Protein AF-A0A1G3R6Y5-F1 (afdb_monomer_lite)

Secondary structure (DSSP, 8-state):
--HHHHHHHHHHHHHHHHS---HHHHHHHHHHHHHHHHHHH-HHHHHHHHHHHHHHHHHHHHHSGGG---S-EEEEETTEEEEEHHHHHHHHHHHHHHHHHHHHHHHHHHHS-HHHHHHHHHHTT--HHHHHHHHHHHHHHHHHHHHHHHHHHHHHHHHHHTTPPPP-THHHHHHHHHHHHHHHHHHHHHHHHHHHHHHHTTTT--SPPP-SS----SHHHHHHHHHHHHHHHHHHHHHHH--

Foldseek 3Di:
DALLLLVVLLVLLLVLLVDPDDLVVLVVSLVVLLVVCCVPPNPVLLVVLCVVCVVVLVCLQQVQQQVDPDADQPDDDPNGSRHHPVSNRVSSSVSSSVSSNSSSVSCSPVVADQLSNLVSVVVVPDDPVVSVVSNVVVVCVVVLVVLLVVLVVVLVVVCVVVVHDPQDDVSVVVSVVVSVVVSVVVVVVCVVVVVVVCVVVVNPDPDDDDDPDDTDDDPVVVVSNVVSVVVSVVSVVVVVVHD

Structure (mmCIF, N/CA/C/O backbone):
data_AF-A0A1G3R6Y5-F1
#
_entry.id   AF-A0A1G3R6Y5-F1
#
loop_
_atom_site.group_PDB
_atom_site.id
_atom_site.type_symbol
_atom_site.label_atom_id
_atom_site.label_alt_id
_atom_site.label_comp_id
_atom_site.label_asym_id
_atom_site.label_entity_id
_atom_site.label_seq_id
_atom_site.pdbx_PDB_ins_code
_atom_site.Cartn_x
_atom_site.Cartn_y
_atom_site.Cartn_z
_atom_site.occupancy
_atom_site.B_iso_or_equiv
_atom_site.auth_seq_id
_atom_site.auth_comp_id
_atom_site.auth_asym_id
_atom_site.auth_atom_id
_atom_site.pdbx_PDB_model_num
ATOM 1 N N . MET A 1 1 ? -6.440 17.594 -0.168 1.00 54.31 1 MET A N 1
ATOM 2 C CA . MET A 1 1 ? -5.654 17.925 1.039 1.00 54.31 1 MET A CA 1
ATOM 3 C C . MET A 1 1 ? -4.207 17.587 0.783 1.00 54.31 1 MET A C 1
ATOM 5 O O . MET A 1 1 ? -3.960 16.643 0.034 1.00 54.31 1 MET A O 1
ATOM 9 N N . ASP A 1 2 ? -3.294 18.336 1.387 1.00 63.00 2 ASP A N 1
ATOM 10 C CA . ASP A 1 2 ? -1.872 18.170 1.137 1.00 63.00 2 ASP A CA 1
ATOM 11 C C . ASP A 1 2 ? -1.354 16.836 1.707 1.00 63.00 2 ASP A C 1
ATOM 13 O O . ASP A 1 2 ? -1.604 16.525 2.876 1.00 63.00 2 ASP A O 1
ATOM 17 N N . PRO A 1 3 ? -0.619 16.039 0.909 1.00 60.56 3 PRO A N 1
ATOM 18 C CA . PRO A 1 3 ? -0.004 14.777 1.334 1.00 60.56 3 PRO A CA 1
ATOM 19 C C . PRO A 1 3 ? 0.818 14.895 2.629 1.00 60.56 3 PRO A C 1
ATOM 21 O O . PRO A 1 3 ? 0.842 13.973 3.439 1.00 60.56 3 PRO A O 1
ATOM 24 N N . ARG A 1 4 ? 1.432 16.064 2.861 1.00 64.50 4 ARG A N 1
ATOM 25 C CA . ARG A 1 4 ? 2.220 16.382 4.065 1.00 64.50 4 ARG A CA 1
ATOM 26 C C . ARG A 1 4 ? 1.407 16.414 5.354 1.00 64.50 4 ARG A C 1
ATOM 28 O O . ARG A 1 4 ? 1.964 16.096 6.390 1.00 64.50 4 ARG A O 1
ATOM 35 N N . CYS A 1 5 ? 0.131 16.794 5.299 1.00 63.22 5 CYS A N 1
ATOM 36 C CA . CYS A 1 5 ? -0.752 16.816 6.470 1.00 63.22 5 CYS A CA 1
ATOM 37 C C . CYS A 1 5 ? -1.514 15.497 6.616 1.00 63.22 5 CYS A C 1
ATOM 39 O O . CYS A 1 5 ? -1.792 15.066 7.729 1.00 63.22 5 CYS A O 1
ATOM 41 N N . LYS A 1 6 ? -1.799 14.814 5.500 1.00 68.19 6 LYS A N 1
ATOM 42 C CA . LYS A 1 6 ? -2.449 13.497 5.521 1.00 68.19 6 LYS A CA 1
ATOM 43 C C . LYS A 1 6 ? -1.599 12.419 6.187 1.00 68.19 6 LYS A C 1
ATOM 45 O O . LYS A 1 6 ? -2.155 11.589 6.893 1.00 68.19 6 LYS A O 1
ATOM 50 N N . LEU A 1 7 ? -0.282 12.426 5.966 1.00 70.31 7 LEU A N 1
ATOM 51 C CA . LEU A 1 7 ? 0.629 11.455 6.579 1.00 70.31 7 LEU A CA 1
ATOM 52 C C . LEU A 1 7 ? 0.641 11.501 8.114 1.00 70.31 7 LEU A C 1
ATOM 54 O O . LEU A 1 7 ? 0.297 10.488 8.719 1.00 70.31 7 LEU A O 1
ATOM 58 N N . PRO A 1 8 ? 0.979 12.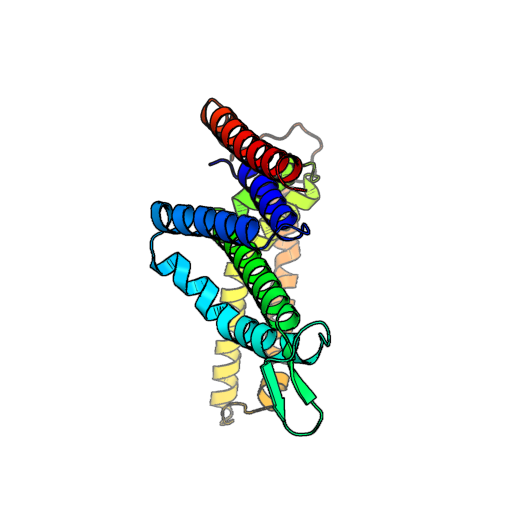632 8.763 1.00 69.31 8 PRO A N 1
ATOM 59 C CA . PRO A 1 8 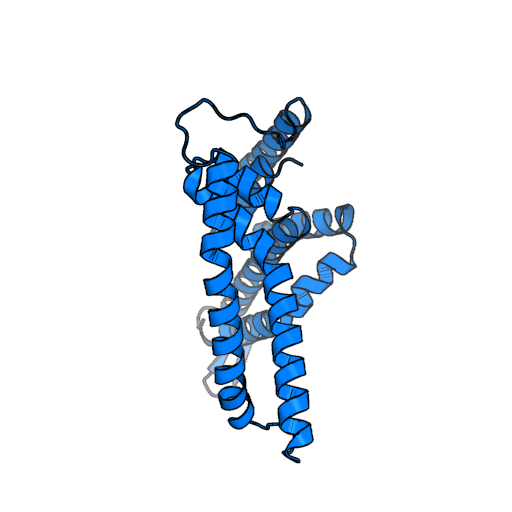? 0.967 12.716 10.218 1.00 69.31 8 PRO A CA 1
ATOM 60 C C . PRO A 1 8 ? -0.440 12.514 10.776 1.00 69.31 8 PRO A C 1
ATOM 62 O O . PRO A 1 8 ? -0.575 11.906 11.828 1.00 69.31 8 PRO A O 1
ATOM 65 N N . LEU A 1 9 ? -1.490 12.934 10.060 1.00 69.25 9 LEU A N 1
ATOM 66 C CA . LEU A 1 9 ? -2.868 12.668 10.465 1.00 69.25 9 LEU A CA 1
ATOM 67 C C . LEU A 1 9 ? -3.177 11.168 10.462 1.00 69.25 9 LEU A C 1
ATOM 69 O O . LEU A 1 9 ? -3.665 10.657 11.457 1.00 69.25 9 LEU A O 1
ATOM 73 N N . ALA A 1 10 ? -2.861 10.428 9.402 1.00 70.94 10 ALA A N 1
ATOM 74 C CA . ALA A 1 10 ? -3.110 8.987 9.373 1.00 70.94 10 ALA A CA 1
ATOM 75 C C . ALA A 1 10 ? -2.289 8.225 10.427 1.00 70.94 10 ALA A C 1
ATOM 77 O O . ALA A 1 10 ? -2.796 7.284 11.040 1.00 70.94 10 ALA A O 1
ATOM 78 N N . VAL A 1 11 ? -1.045 8.653 10.672 1.00 74.38 11 VAL A N 1
ATOM 79 C CA . VAL A 1 11 ? -0.215 8.121 11.763 1.00 74.38 11 VAL A CA 1
ATOM 80 C C . VAL A 1 11 ? -0.863 8.417 13.114 1.00 74.38 11 VAL A C 1
ATOM 82 O O . VAL A 1 11 ? -1.022 7.504 13.915 1.00 74.38 11 VAL A O 1
ATOM 85 N N . LEU A 1 12 ? -1.323 9.648 13.342 1.00 73.50 12 LEU A N 1
ATOM 86 C CA . LEU A 1 12 ? -2.031 10.036 14.560 1.00 73.50 12 LEU A CA 1
ATOM 87 C C . LEU A 1 12 ? -3.309 9.211 14.760 1.00 73.50 12 LEU A C 1
ATOM 89 O O . LEU A 1 12 ? -3.519 8.688 15.847 1.00 73.50 12 LEU A O 1
ATOM 93 N N . PHE A 1 13 ? -4.118 9.027 13.711 1.00 72.19 13 PHE A N 1
ATOM 94 C CA . PHE A 1 13 ? -5.306 8.166 13.745 1.00 72.19 13 PHE A CA 1
ATOM 95 C C . PHE A 1 13 ? -4.946 6.725 14.131 1.00 72.19 13 PHE A C 1
ATOM 97 O O . PHE A 1 13 ? -5.628 6.108 14.945 1.00 72.19 13 PHE A O 1
ATOM 104 N N . THR A 1 14 ? -3.846 6.200 13.589 1.00 76.00 14 THR A N 1
ATOM 105 C CA . THR A 1 14 ? -3.357 4.851 13.909 1.00 76.00 14 THR A CA 1
ATOM 106 C C . THR A 1 14 ? -2.922 4.743 15.373 1.00 76.00 14 THR A C 1
ATOM 108 O O . THR A 1 14 ? -3.293 3.787 16.051 1.00 76.00 14 THR A O 1
ATOM 111 N N . VAL A 1 15 ? -2.184 5.734 15.883 1.00 77.56 15 VAL A N 1
ATOM 112 C CA . VAL A 1 15 ? -1.743 5.788 17.287 1.00 77.56 15 VAL A CA 1
ATOM 113 C C . VAL A 1 15 ? -2.939 5.906 18.235 1.00 77.56 15 VAL A C 1
ATOM 115 O O . VAL A 1 15 ? -2.990 5.201 19.239 1.00 77.56 15 VAL A O 1
ATOM 118 N N . LEU A 1 16 ? -3.939 6.724 17.893 1.00 72.25 16 LEU A N 1
ATOM 119 C CA . LEU A 1 16 ? -5.155 6.907 18.689 1.00 72.25 16 LEU A CA 1
ATOM 120 C C . LEU A 1 16 ? -5.951 5.611 18.867 1.00 72.25 16 LEU A C 1
ATOM 122 O O . LEU A 1 16 ? -6.409 5.330 19.971 1.00 72.25 16 LEU A O 1
ATOM 126 N N . PHE A 1 17 ? -6.066 4.782 17.824 1.00 74.81 17 PHE A N 1
ATOM 127 C CA . PHE A 1 17 ? -6.696 3.462 17.956 1.00 74.81 17 PHE A CA 1
ATOM 128 C C . PHE A 1 17 ? -5.911 2.516 18.877 1.00 74.81 17 PHE A C 1
ATOM 130 O O . PHE A 1 17 ? -6.498 1.602 19.459 1.00 74.81 17 PHE A O 1
ATOM 137 N N . PHE A 1 18 ? -4.599 2.713 19.025 1.00 74.50 18 PHE A N 1
ATOM 138 C CA . PHE A 1 18 ? -3.754 1.854 19.852 1.00 74.50 18 PHE A CA 1
ATOM 139 C C . PHE A 1 18 ? -3.836 2.181 21.350 1.00 74.50 18 PHE A C 1
ATOM 141 O O . PHE A 1 18 ? -3.568 1.310 22.179 1.00 74.50 18 PHE A O 1
ATOM 148 N N . LEU A 1 19 ? -4.256 3.397 21.717 1.00 74.62 19 LEU A N 1
ATOM 149 C CA . LEU A 1 19 ? -4.402 3.791 23.119 1.00 74.62 19 LEU A CA 1
ATOM 150 C C . LEU A 1 19 ? -5.485 2.963 23.851 1.00 74.62 19 LEU A C 1
ATOM 152 O O . LEU A 1 19 ? -6.452 2.492 23.232 1.00 74.62 19 LEU A O 1
ATOM 156 N N . PRO A 1 20 ? -5.340 2.747 25.174 1.00 68.50 20 PRO A N 1
ATOM 157 C CA . PRO A 1 20 ? -6.314 2.031 25.999 1.00 68.50 20 PRO A CA 1
ATOM 158 C C . PRO A 1 20 ? -7.542 2.910 26.289 1.00 68.50 20 PRO A C 1
ATOM 160 O O . PRO A 1 20 ? -7.724 3.395 27.395 1.00 68.50 20 PRO A O 1
ATOM 163 N N . LEU A 1 21 ? -8.381 3.130 25.275 1.00 71.00 21 LEU A N 1
ATOM 164 C CA . LEU A 1 21 ? -9.609 3.921 25.386 1.00 71.00 21 LEU A CA 1
ATOM 165 C C . LEU A 1 21 ? -10.826 3.062 25.780 1.00 71.00 21 LEU A C 1
ATOM 167 O O . LEU A 1 21 ? -10.888 1.872 25.429 1.00 71.00 21 LEU A O 1
ATOM 171 N N . PRO A 1 22 ? -11.838 3.655 26.445 1.00 76.75 22 PRO A N 1
ATOM 172 C CA . PRO A 1 22 ? -13.095 2.974 26.724 1.00 76.75 22 PRO A CA 1
ATOM 173 C C . PRO A 1 22 ? -13.820 2.603 25.421 1.00 76.75 22 PRO A C 1
ATOM 175 O O . PRO A 1 22 ? -13.716 3.286 24.398 1.00 76.75 22 PRO A O 1
ATOM 178 N N . LEU A 1 23 ? -14.592 1.509 25.465 1.00 74.19 23 LEU A N 1
ATOM 179 C CA . LEU A 1 23 ? -15.229 0.910 24.280 1.00 74.19 23 LEU A CA 1
ATOM 180 C C . LEU A 1 23 ? -16.144 1.902 23.536 1.00 74.19 23 LEU A C 1
ATOM 182 O O . LEU A 1 23 ? -16.183 1.908 22.307 1.00 74.19 23 LEU A O 1
ATOM 186 N N . VAL A 1 24 ? -16.833 2.767 24.287 1.00 75.75 24 VAL A N 1
ATOM 187 C CA . VAL A 1 24 ? -17.745 3.796 23.765 1.00 75.75 24 VAL A CA 1
ATOM 188 C C . VAL A 1 24 ? -16.997 4.823 22.916 1.00 75.75 24 VAL A C 1
ATOM 190 O O . VAL A 1 24 ? -17.425 5.135 21.807 1.00 75.75 24 VAL A O 1
ATOM 193 N N . LEU A 1 25 ? -15.850 5.308 23.397 1.00 74.62 25 LEU A N 1
ATOM 194 C CA . LEU A 1 25 ? -15.065 6.327 22.701 1.00 74.62 25 LEU A CA 1
ATOM 195 C C . LEU A 1 25 ? -14.418 5.757 21.434 1.00 74.62 25 LEU A C 1
ATOM 197 O O . LEU A 1 25 ? -14.402 6.403 20.387 1.00 74.62 25 LEU A O 1
ATOM 201 N N . LEU A 1 26 ? -13.956 4.508 21.505 1.00 75.19 26 LEU A N 1
ATOM 202 C CA . LEU A 1 26 ? -13.383 3.801 20.364 1.00 75.19 26 LEU A CA 1
ATOM 203 C C . LEU A 1 26 ? -14.444 3.556 19.275 1.00 75.19 26 LEU A C 1
ATOM 205 O O . LEU A 1 26 ? -14.179 3.785 18.094 1.00 75.19 26 LEU A O 1
ATOM 209 N N . GLY A 1 27 ? -15.667 3.183 19.668 1.00 77.50 27 GLY A N 1
ATOM 210 C CA . GLY A 1 27 ? -16.821 3.077 18.771 1.00 77.50 27 GLY A CA 1
ATOM 211 C C . GLY A 1 27 ? -17.223 4.413 18.144 1.00 77.50 27 GLY A C 1
ATOM 212 O O . GLY A 1 27 ? -17.413 4.479 16.930 1.00 77.50 27 GLY A O 1
ATOM 213 N N . ALA A 1 28 ? -17.281 5.490 18.933 1.00 78.31 28 ALA A N 1
ATOM 214 C CA . ALA A 1 28 ? -17.582 6.835 18.439 1.00 78.31 28 ALA A CA 1
ATOM 215 C C . ALA A 1 28 ? -16.545 7.313 17.409 1.00 78.31 28 ALA A C 1
ATOM 217 O O . ALA A 1 28 ? -16.905 7.857 16.365 1.00 78.31 28 ALA A O 1
ATOM 218 N N . TYR A 1 29 ? -15.262 7.044 17.654 1.00 74.38 29 TYR A N 1
ATOM 219 C CA . TYR A 1 29 ? -14.178 7.398 16.742 1.00 74.38 29 TYR A CA 1
ATOM 220 C C . TYR A 1 29 ? -14.236 6.620 15.420 1.00 74.38 29 TYR A C 1
ATOM 222 O O . TYR A 1 29 ? -14.105 7.200 14.339 1.00 74.38 29 TYR A O 1
ATOM 230 N N . LEU A 1 30 ? -14.508 5.314 15.488 1.00 78.62 30 LEU A N 1
ATOM 231 C CA . LEU A 1 30 ? -14.749 4.484 14.306 1.00 78.62 30 LEU A CA 1
ATOM 232 C C . LEU A 1 30 ? -15.992 4.942 13.528 1.00 78.62 30 LEU A C 1
ATOM 234 O O . LEU A 1 30 ? -15.976 4.979 12.297 1.00 78.62 30 LEU A O 1
ATOM 238 N N . GLY A 1 31 ? -17.055 5.325 14.238 1.00 80.00 31 GLY A N 1
ATOM 239 C CA . GLY A 1 31 ? -18.275 5.900 13.672 1.00 80.00 31 GLY A CA 1
ATOM 240 C C . GLY A 1 31 ? -18.003 7.203 12.920 1.00 80.00 31 GLY A C 1
ATOM 241 O O . GLY A 1 31 ? -18.384 7.343 11.762 1.00 80.00 31 GLY A O 1
ATOM 242 N N . ALA A 1 32 ? -17.254 8.125 13.524 1.00 76.00 32 ALA A N 1
ATOM 243 C CA . ALA A 1 32 ? -16.858 9.372 12.876 1.00 76.00 32 ALA A CA 1
ATOM 244 C C . ALA A 1 32 ? -15.989 9.126 11.628 1.00 76.00 32 ALA A C 1
ATOM 246 O O . ALA A 1 32 ? -16.214 9.736 10.580 1.00 76.00 32 ALA A O 1
ATOM 247 N N . LEU A 1 33 ? -15.029 8.195 11.707 1.00 73.12 33 LEU A N 1
ATOM 248 C CA . LEU A 1 33 ? -14.169 7.835 10.577 1.00 73.12 33 LEU A CA 1
ATOM 249 C C . LEU A 1 33 ? -14.967 7.187 9.436 1.00 73.12 33 LEU A C 1
ATOM 251 O O . LEU A 1 33 ? -14.789 7.549 8.273 1.00 73.12 33 LEU A O 1
ATOM 255 N N . SER A 1 34 ? -15.867 6.257 9.754 1.00 75.12 34 SER A N 1
ATOM 256 C CA . SER A 1 34 ? -16.725 5.598 8.763 1.00 75.12 34 SER A CA 1
ATOM 257 C C . SER A 1 34 ? -17.710 6.570 8.111 1.00 75.12 34 SER A C 1
ATOM 259 O O . SER A 1 34 ? -17.884 6.515 6.894 1.00 75.12 34 SER A O 1
ATOM 261 N N . LEU A 1 35 ? -18.270 7.518 8.869 1.00 74.88 35 LEU A N 1
ATOM 262 C CA . LEU A 1 35 ? -19.117 8.585 8.335 1.00 74.88 35 LEU A CA 1
ATOM 263 C C . LEU A 1 35 ? -18.337 9.505 7.383 1.00 74.88 35 LEU A C 1
ATOM 265 O O . LEU A 1 35 ? -18.818 9.819 6.295 1.00 74.88 35 LEU A O 1
ATOM 269 N N . ALA A 1 36 ? -17.105 9.882 7.739 1.00 72.38 36 ALA A N 1
ATOM 270 C CA . ALA A 1 36 ? -16.238 10.685 6.875 1.00 72.38 36 ALA A CA 1
ATOM 271 C C . ALA A 1 36 ? -15.883 9.957 5.564 1.00 72.38 36 ALA A C 1
ATOM 273 O O . ALA A 1 36 ? -15.872 10.568 4.493 1.00 72.38 36 ALA A O 1
ATOM 274 N N . ILE A 1 37 ? -15.631 8.645 5.627 1.00 72.88 37 ILE A N 1
ATOM 275 C CA . ILE A 1 37 ? -15.400 7.806 4.440 1.00 72.88 37 ILE A CA 1
ATOM 276 C C . ILE A 1 37 ? -16.664 7.729 3.586 1.00 72.88 37 ILE A C 1
ATOM 278 O O . ILE A 1 37 ? -16.589 7.867 2.366 1.00 72.88 37 ILE A O 1
ATOM 282 N N . TRP A 1 38 ? -17.821 7.538 4.215 1.00 72.06 38 TRP A N 1
ATOM 283 C CA . TRP A 1 38 ? -19.097 7.435 3.519 1.00 72.06 38 TRP A CA 1
ATOM 284 C C . TRP A 1 38 ? -19.434 8.718 2.752 1.00 72.06 38 TRP A C 1
ATOM 286 O O . TRP A 1 38 ? -19.734 8.645 1.561 1.00 72.06 38 TRP A O 1
ATOM 296 N N . LEU A 1 39 ? -19.284 9.881 3.394 1.00 72.12 39 LEU A N 1
ATOM 297 C CA . LEU A 1 39 ? -19.530 11.198 2.798 1.00 72.12 39 LEU A CA 1
ATOM 298 C C . LEU A 1 39 ? -18.505 11.575 1.714 1.00 72.12 39 LEU A C 1
ATOM 300 O O . LEU A 1 39 ? -18.847 12.278 0.767 1.00 72.12 39 LEU A O 1
ATOM 304 N N . GLY A 1 40 ? -17.247 11.136 1.841 1.00 67.81 40 GLY A N 1
ATOM 305 C CA . GLY A 1 40 ? -16.165 11.537 0.933 1.00 67.81 40 GLY A CA 1
ATOM 306 C C . GLY A 1 40 ? -15.883 10.584 -0.235 1.00 67.81 40 GLY A C 1
ATOM 307 O O . GLY A 1 40 ? -15.465 11.031 -1.300 1.00 67.81 40 GLY A O 1
ATOM 308 N N . LEU A 1 41 ? -16.054 9.273 -0.037 1.00 68.19 41 LEU A N 1
ATOM 309 C CA . LEU A 1 41 ? -15.611 8.214 -0.961 1.00 68.19 41 LEU A CA 1
ATOM 310 C C . LEU A 1 41 ? -16.739 7.238 -1.354 1.00 68.19 41 LEU A C 1
ATOM 312 O O . LEU A 1 41 ? -16.568 6.443 -2.281 1.00 68.19 41 LEU A O 1
ATOM 316 N N . GLY A 1 42 ? -17.893 7.307 -0.681 1.00 76.19 42 GLY A N 1
ATOM 317 C CA . GLY A 1 42 ? -19.071 6.481 -0.940 1.00 76.19 42 GLY A CA 1
ATOM 318 C C . GLY A 1 42 ? -19.080 5.130 -0.210 1.00 76.19 42 GLY A C 1
ATOM 319 O O . GLY A 1 42 ? -18.059 4.608 0.235 1.00 76.19 42 GLY A O 1
ATOM 320 N N . PHE A 1 43 ? -20.267 4.516 -0.119 1.00 74.69 43 PHE A N 1
ATOM 321 C CA . PHE A 1 43 ? -20.507 3.287 0.662 1.00 74.69 43 PHE A CA 1
ATOM 322 C C . PHE A 1 43 ? -19.680 2.072 0.202 1.00 74.69 43 PHE A C 1
ATOM 324 O O . PHE A 1 43 ? -19.275 1.240 1.011 1.00 74.69 43 PHE A O 1
ATOM 331 N N . ARG A 1 44 ? -19.361 1.976 -1.096 1.00 76.50 44 ARG A N 1
ATOM 332 C CA . ARG A 1 44 ? -18.558 0.863 -1.638 1.00 76.50 44 ARG A CA 1
ATOM 333 C C . ARG A 1 44 ? -17.135 0.830 -1.077 1.00 76.50 44 ARG A C 1
ATOM 335 O O . ARG A 1 44 ? -16.590 -0.255 -0.886 1.00 76.50 44 ARG A O 1
ATOM 342 N N . GLU A 1 45 ? -16.549 1.992 -0.804 1.00 75.38 45 GLU A N 1
ATOM 343 C CA . GLU A 1 45 ? -15.191 2.097 -0.255 1.00 75.38 45 GLU A CA 1
ATOM 344 C C . GLU A 1 45 ? -15.162 1.818 1.261 1.00 75.38 45 GLU A C 1
ATOM 346 O O . GLU A 1 45 ? -14.095 1.551 1.804 1.00 75.38 45 GLU A O 1
ATOM 351 N N . LEU A 1 46 ? -16.321 1.785 1.933 1.00 76.75 46 LEU A N 1
ATOM 352 C CA . LEU A 1 46 ? -16.445 1.348 3.327 1.00 76.75 46 LEU A CA 1
ATOM 353 C C . LEU A 1 46 ? -16.477 -0.186 3.446 1.00 76.75 46 LEU A C 1
ATOM 355 O O . LEU A 1 46 ? -15.851 -0.769 4.329 1.00 76.75 46 LEU A O 1
ATOM 359 N N . VAL A 1 47 ? -17.182 -0.857 2.532 1.00 82.06 47 VAL A N 1
ATOM 360 C CA . VAL A 1 47 ? -17.386 -2.316 2.589 1.00 82.06 47 VAL A CA 1
ATOM 361 C C . VAL A 1 47 ? -16.181 -3.092 2.048 1.00 82.06 47 VAL A C 1
ATOM 363 O O . VAL A 1 47 ? -15.895 -4.194 2.512 1.00 82.06 47 VAL A O 1
ATOM 366 N N . ARG A 1 48 ? -15.440 -2.534 1.081 1.00 84.38 48 ARG A N 1
ATOM 367 C CA . ARG A 1 48 ? -14.267 -3.194 0.477 1.00 84.38 48 ARG A CA 1
ATOM 368 C C . ARG A 1 48 ? -13.166 -3.547 1.490 1.00 84.38 48 ARG A C 1
ATOM 370 O O . ARG A 1 48 ? -12.768 -4.712 1.499 1.00 84.38 48 ARG A O 1
ATOM 377 N N . PRO A 1 49 ? -12.680 -2.622 2.343 1.00 84.56 49 PRO A N 1
ATOM 378 C CA . PRO A 1 49 ? -11.665 -2.941 3.343 1.00 84.56 49 PRO A CA 1
ATOM 379 C C . PRO A 1 49 ? -12.175 -3.982 4.334 1.00 84.56 49 PRO A C 1
ATOM 381 O O . PRO A 1 49 ? -11.479 -4.966 4.569 1.00 84.56 49 PRO A O 1
ATOM 384 N N . LEU A 1 50 ? -13.415 -3.818 4.826 1.00 84.88 50 LEU A N 1
ATOM 385 C CA . LEU A 1 50 ? -14.044 -4.771 5.744 1.00 84.88 50 LEU A CA 1
ATOM 386 C C . LEU A 1 50 ? -14.106 -6.174 5.158 1.00 84.88 50 LEU A C 1
ATOM 388 O O . LEU A 1 50 ? -13.770 -7.126 5.847 1.00 84.88 50 LEU A O 1
ATOM 392 N N . ARG A 1 51 ? -14.499 -6.317 3.889 1.00 87.19 51 ARG A N 1
ATOM 393 C CA . ARG A 1 51 ? -14.590 -7.629 3.240 1.00 87.19 51 ARG A CA 1
ATOM 394 C C . ARG A 1 51 ? -13.228 -8.318 3.144 1.00 87.19 51 ARG A C 1
ATOM 396 O O . ARG A 1 51 ? -13.161 -9.531 3.302 1.00 87.19 51 ARG A O 1
ATOM 403 N N . THR A 1 52 ? -12.159 -7.558 2.913 1.00 88.31 52 THR A N 1
ATOM 404 C CA . THR A 1 52 ? -10.792 -8.095 2.853 1.00 88.31 52 THR A CA 1
ATOM 405 C C . THR A 1 52 ? -10.292 -8.541 4.229 1.00 88.31 52 THR A C 1
ATOM 407 O O . THR A 1 52 ? -9.646 -9.581 4.323 1.00 88.31 52 THR A O 1
ATOM 410 N N . ILE A 1 53 ? -10.609 -7.801 5.301 1.00 90.19 53 ILE A N 1
ATOM 411 C CA . ILE A 1 53 ? -10.200 -8.153 6.676 1.00 90.19 53 ILE A CA 1
ATOM 412 C C . ILE A 1 53 ? -11.207 -9.040 7.419 1.00 90.19 53 ILE A C 1
ATOM 414 O O . ILE A 1 53 ? -10.902 -9.513 8.508 1.00 90.19 53 ILE A O 1
ATOM 418 N N . ALA A 1 54 ? -12.386 -9.298 6.851 1.00 87.00 54 ALA A N 1
ATOM 419 C CA . ALA A 1 54 ? -13.435 -10.128 7.441 1.00 87.00 54 ALA A CA 1
ATOM 420 C C . ALA A 1 54 ? -12.945 -11.493 7.961 1.00 87.00 54 ALA A C 1
ATOM 422 O O . ALA A 1 54 ? -13.285 -11.817 9.098 1.00 87.00 54 ALA A O 1
ATOM 423 N N . PRO A 1 55 ? -12.130 -12.284 7.225 1.00 89.75 55 PRO A N 1
ATOM 424 C CA . PRO A 1 55 ? -11.630 -13.553 7.759 1.00 89.75 55 PRO A CA 1
ATOM 425 C C . PRO A 1 55 ? -10.723 -13.357 8.983 1.00 89.75 55 PRO A C 1
ATOM 427 O O . PRO A 1 55 ? -10.763 -14.160 9.910 1.00 89.75 55 PRO A O 1
ATOM 430 N N . LEU A 1 56 ? -9.949 -12.267 9.025 1.00 89.00 56 LEU A N 1
ATOM 431 C CA . LEU A 1 56 ? -9.107 -11.926 10.172 1.00 89.00 56 LEU A CA 1
ATOM 432 C C . LEU A 1 56 ? -9.945 -11.445 11.367 1.00 89.00 56 LEU A C 1
ATOM 434 O O . LEU A 1 56 ? -9.673 -11.839 12.496 1.00 89.00 56 LEU A O 1
ATOM 438 N N . LEU A 1 57 ? -10.979 -10.633 11.131 1.00 86.81 57 LEU A N 1
ATOM 439 C CA . LEU A 1 57 ? -11.918 -10.200 12.172 1.00 86.81 57 LEU A CA 1
ATOM 440 C C . LEU A 1 57 ? -12.667 -11.388 12.777 1.00 86.81 57 LEU A C 1
ATOM 442 O O . LEU A 1 57 ? -12.785 -11.469 13.997 1.00 86.81 57 LEU A O 1
ATOM 446 N N . LEU A 1 58 ? -13.122 -12.321 11.935 1.00 86.56 58 LEU A N 1
ATOM 447 C CA . LEU A 1 58 ? -13.746 -13.565 12.376 1.00 86.56 58 LEU A CA 1
ATOM 448 C C . LEU A 1 58 ? -12.780 -14.363 13.255 1.00 86.56 58 LEU A C 1
ATOM 450 O O . LEU A 1 58 ? -13.165 -14.801 14.333 1.00 86.56 58 LEU A O 1
ATOM 454 N N . LEU A 1 59 ? -11.521 -14.500 12.825 1.00 85.38 59 LEU A N 1
ATOM 455 C CA . LEU A 1 59 ? -10.496 -15.185 13.603 1.00 85.38 59 LEU A CA 1
ATOM 456 C C . LEU A 1 59 ? -10.303 -14.520 14.969 1.00 85.38 59 LEU A C 1
ATOM 458 O O . LEU A 1 59 ? -10.327 -15.206 15.979 1.00 85.38 59 LEU A O 1
ATOM 462 N N . VAL A 1 60 ? -10.170 -13.195 15.027 1.00 85.62 60 VAL A N 1
ATOM 463 C CA . VAL A 1 60 ? -9.985 -12.465 16.292 1.00 85.62 60 VAL A CA 1
ATOM 464 C C . VAL A 1 60 ? -11.191 -12.626 17.212 1.00 85.62 60 VAL A C 1
ATOM 466 O O . VAL A 1 60 ? -11.016 -12.867 18.404 1.00 85.62 60 VAL A O 1
ATOM 469 N N . LEU A 1 61 ? -12.405 -12.543 16.670 1.00 81.06 61 LEU A N 1
ATOM 470 C CA . LEU A 1 61 ? -13.637 -12.691 17.440 1.00 81.06 61 LEU A CA 1
ATOM 471 C C . LEU A 1 61 ? -13.832 -14.122 17.960 1.00 81.06 61 LEU A C 1
ATOM 473 O O . LEU A 1 61 ? -14.366 -14.297 19.049 1.00 81.06 61 LEU A O 1
ATOM 477 N N . LEU A 1 62 ? -13.378 -15.134 17.214 1.00 79.00 62 LEU A N 1
ATOM 478 C CA . LEU A 1 62 ? -13.469 -16.540 17.610 1.00 79.00 62 LEU A CA 1
ATOM 479 C C . LEU A 1 62 ? -12.364 -16.934 18.601 1.00 79.00 62 LEU A C 1
ATOM 481 O O . LEU A 1 62 ? -12.602 -17.692 19.537 1.00 79.00 62 LEU A O 1
ATOM 485 N N . LEU A 1 63 ? -11.149 -16.421 18.391 1.00 77.94 63 LEU A N 1
ATOM 486 C CA . LEU A 1 63 ? -9.964 -16.827 19.138 1.00 77.94 63 LEU A CA 1
ATOM 487 C C . LEU A 1 63 ? -9.778 -16.032 20.432 1.00 77.94 63 LEU A C 1
ATOM 489 O O . LEU A 1 63 ? -9.152 -16.541 21.342 1.00 77.94 63 LEU A O 1
ATOM 493 N N . THR A 1 64 ? -10.300 -14.810 20.557 1.00 78.00 64 THR A N 1
ATOM 494 C CA . THR A 1 64 ? -10.053 -13.959 21.741 1.00 78.00 64 THR A CA 1
ATOM 495 C C . THR A 1 64 ? -10.861 -14.361 22.991 1.00 78.00 64 THR A C 1
ATOM 497 O O . THR A 1 64 ? -10.258 -14.465 24.062 1.00 78.00 64 THR A O 1
ATOM 500 N N . PRO A 1 65 ? -12.180 -14.643 22.910 1.00 72.19 65 PRO A N 1
ATOM 501 C CA . PRO A 1 65 ? -12.989 -15.023 24.073 1.00 72.19 65 PRO A CA 1
ATOM 502 C C . PRO A 1 65 ? -12.451 -16.212 24.896 1.00 72.19 65 PRO A C 1
ATOM 504 O O . PRO A 1 65 ? -12.451 -16.105 26.122 1.00 72.19 65 PRO A O 1
ATOM 507 N N . PRO A 1 66 ? -11.932 -17.314 24.304 1.00 65.69 66 PRO A N 1
ATOM 508 C CA . PRO A 1 66 ? -11.448 -18.453 25.092 1.00 65.69 66 PRO A CA 1
ATOM 509 C C . PRO A 1 66 ? -10.116 -18.208 25.826 1.00 65.69 66 PRO A C 1
ATOM 511 O O . PRO A 1 66 ? -9.792 -18.948 26.757 1.00 65.69 66 PRO A O 1
ATOM 514 N N . PHE A 1 67 ? -9.333 -17.191 25.442 1.00 64.12 67 PHE A N 1
ATOM 515 C CA . PHE A 1 67 ? -8.049 -16.885 26.091 1.00 64.12 67 PHE A CA 1
ATOM 516 C C . PHE A 1 67 ? -8.201 -15.983 27.320 1.00 64.12 67 PHE A C 1
ATOM 518 O O . PHE A 1 67 ? -7.310 -15.958 28.168 1.00 64.12 67 PHE A O 1
ATOM 525 N N . GLN A 1 68 ? -9.328 -15.280 27.460 1.00 60.09 68 GLN A N 1
ATOM 526 C CA . GLN A 1 68 ? -9.575 -14.388 28.589 1.00 60.09 68 GLN A CA 1
ATOM 527 C C . GLN A 1 68 ? -10.593 -14.967 29.569 1.00 60.09 68 GLN A C 1
ATOM 529 O O . GLN A 1 68 ? -11.810 -14.905 29.395 1.00 60.09 68 GLN A O 1
ATOM 534 N N . ARG A 1 69 ? -10.055 -15.514 30.659 1.00 54.72 69 ARG A N 1
ATOM 535 C CA . ARG A 1 69 ? -10.797 -16.220 31.712 1.00 54.72 69 ARG A CA 1
ATOM 536 C C . ARG A 1 69 ? -11.240 -15.297 32.861 1.00 54.72 69 ARG A C 1
ATOM 538 O O . ARG A 1 69 ? -11.237 -15.722 34.011 1.00 54.72 69 ARG A O 1
ATOM 545 N N . GLY A 1 70 ? -11.565 -14.035 32.573 1.00 53.78 70 GLY A N 1
ATOM 546 C CA . GLY A 1 70 ? -12.030 -13.057 33.568 1.00 53.78 70 GLY A CA 1
ATOM 547 C C . GLY A 1 70 ? -13.534 -12.789 33.464 1.00 53.78 70 GLY A C 1
ATOM 548 O O . GLY A 1 70 ? -14.038 -12.626 32.358 1.00 53.78 70 GLY A O 1
ATOM 549 N N . GLY A 1 71 ? -14.244 -12.757 34.598 1.00 55.28 71 GLY A N 1
ATOM 550 C CA . GLY A 1 71 ? -15.643 -12.308 34.690 1.00 55.28 71 GLY A CA 1
ATOM 551 C C . GLY A 1 71 ? -16.719 -13.408 34.699 1.00 55.28 71 GLY A C 1
ATOM 552 O O . GLY A 1 71 ? -16.428 -14.601 34.618 1.00 55.28 71 GLY A O 1
ATOM 553 N N . GLN A 1 72 ? -17.991 -12.996 34.829 1.00 47.59 72 GLN A N 1
ATOM 554 C CA . GLN A 1 72 ? -19.149 -13.904 34.874 1.00 47.59 72 GLN A CA 1
ATOM 555 C C . GLN A 1 72 ? -19.257 -14.720 33.574 1.00 47.59 72 GLN A C 1
ATOM 557 O O . GLN A 1 72 ? -19.310 -14.164 32.473 1.00 47.59 72 GLN A O 1
ATOM 562 N N . ALA A 1 73 ? -19.262 -16.046 33.718 1.00 51.44 73 ALA A N 1
ATOM 563 C CA . ALA A 1 73 ? -19.363 -16.992 32.616 1.00 51.44 73 ALA A CA 1
ATOM 564 C C . ALA A 1 73 ? -20.835 -17.202 32.238 1.00 51.44 73 ALA A C 1
ATOM 566 O O . ALA A 1 73 ? -21.605 -17.727 33.037 1.00 51.44 73 ALA A O 1
ATOM 567 N N . TYR A 1 74 ? -21.216 -16.823 31.017 1.00 52.88 74 TYR A N 1
ATOM 568 C CA . TYR A 1 74 ? -22.586 -16.998 30.516 1.00 52.88 74 TYR A CA 1
ATOM 569 C C . TYR A 1 74 ? -22.822 -18.384 29.899 1.00 52.88 74 TYR A C 1
ATOM 571 O O . TYR A 1 74 ? -23.945 -18.876 29.906 1.00 52.88 74 TYR A O 1
ATOM 579 N N . LEU A 1 75 ? -21.774 -19.043 29.393 1.00 46.94 75 LEU A N 1
ATOM 580 C CA . LEU A 1 75 ? -21.848 -20.395 28.830 1.00 46.94 75 LEU A CA 1
ATOM 581 C C . LEU A 1 75 ? -20.658 -21.231 29.304 1.00 46.94 75 LEU A C 1
ATOM 583 O O . LEU A 1 75 ? -19.494 -20.894 29.060 1.00 46.94 75 LEU A O 1
ATOM 587 N N . ARG A 1 76 ? -20.966 -22.340 29.978 1.00 47.78 76 ARG A N 1
ATOM 588 C CA . ARG A 1 76 ? -20.002 -23.320 30.482 1.00 47.78 76 ARG A CA 1
ATOM 589 C C . ARG A 1 76 ? -20.350 -24.666 29.850 1.00 47.78 76 ARG A C 1
ATOM 591 O O . ARG A 1 76 ? -21.379 -25.242 30.182 1.00 47.78 76 ARG A O 1
ATOM 598 N N . ILE A 1 77 ? -19.519 -25.158 28.934 1.00 44.72 77 ILE A N 1
ATOM 599 C CA . ILE A 1 77 ? -19.646 -26.514 28.379 1.00 44.72 77 ILE A CA 1
ATOM 600 C C . ILE A 1 77 ? -18.304 -27.212 28.602 1.00 44.72 77 ILE A C 1
ATOM 602 O O . ILE A 1 77 ? -17.266 -26.726 28.160 1.00 44.72 77 ILE A O 1
ATOM 606 N N . GLY A 1 78 ? -18.317 -28.325 29.342 1.00 44.88 78 GLY A N 1
ATOM 607 C CA . GLY A 1 78 ? -17.165 -29.225 29.476 1.00 44.88 78 GLY A CA 1
ATOM 608 C C . GLY A 1 78 ? -15.903 -28.624 30.112 1.00 44.88 78 GLY A C 1
ATOM 609 O O . GLY A 1 78 ? -14.805 -28.893 29.644 1.00 44.88 78 GLY A O 1
ATOM 610 N N . GLY A 1 79 ? -16.025 -27.778 31.142 1.00 53.06 79 GLY A N 1
ATOM 611 C CA . GLY A 1 79 ? -14.859 -27.204 31.841 1.00 53.06 79 GLY A CA 1
ATOM 612 C C . GLY A 1 79 ? -14.175 -26.028 31.127 1.00 53.06 79 GLY A C 1
ATOM 613 O O . GLY A 1 79 ? -13.295 -25.398 31.710 1.00 53.06 79 GLY A O 1
ATOM 614 N N . LEU A 1 80 ? -14.625 -25.665 29.922 1.00 46.91 80 LEU A N 1
ATOM 615 C CA . LEU A 1 80 ? -14.207 -24.464 29.202 1.00 46.91 80 LEU A CA 1
ATOM 616 C C . LEU A 1 80 ? -15.296 -23.387 29.345 1.00 46.91 80 LEU A C 1
ATOM 618 O O . LEU A 1 80 ? -16.440 -23.560 28.922 1.00 46.91 80 LEU A O 1
ATOM 622 N N . THR A 1 81 ? -14.966 -22.267 29.987 1.00 50.97 81 THR A N 1
ATOM 623 C CA . THR A 1 81 ? -15.801 -21.056 29.989 1.00 50.97 81 THR A CA 1
ATOM 624 C C . THR A 1 81 ? -15.719 -20.418 28.603 1.00 50.97 81 THR A C 1
ATOM 626 O O . THR A 1 81 ? -14.737 -19.745 28.299 1.00 50.97 81 THR A O 1
ATOM 629 N N . LEU A 1 82 ? -16.703 -20.682 27.739 1.00 51.12 82 LEU A N 1
ATOM 630 C CA . LEU A 1 82 ? -16.663 -20.285 26.323 1.00 51.12 82 LEU A CA 1
ATOM 631 C C . LEU A 1 82 ? -16.995 -18.802 26.118 1.00 51.12 82 LEU A C 1
ATOM 633 O O . LEU A 1 82 ? -16.505 -18.199 25.169 1.00 51.12 82 LEU A O 1
ATOM 637 N N . LEU A 1 83 ? -17.796 -18.212 27.009 1.00 51.47 83 LEU A N 1
ATOM 638 C CA . LEU A 1 83 ? -18.231 -16.818 26.922 1.00 51.47 83 LEU A CA 1
ATOM 639 C C . LEU A 1 83 ? -18.137 -16.154 28.300 1.00 51.47 83 LEU A C 1
ATOM 641 O O . LEU A 1 83 ? -18.996 -16.350 29.163 1.00 51.47 83 LEU A O 1
ATOM 645 N N . SER A 1 84 ? -17.075 -15.381 28.505 1.00 61.91 84 SER A N 1
ATOM 646 C CA . SER A 1 84 ? -16.938 -14.450 29.622 1.00 61.91 84 SER A CA 1
ATOM 647 C C . SER A 1 84 ? -17.331 -13.042 29.160 1.00 61.91 84 SER A C 1
ATOM 649 O O . SER A 1 84 ? -17.057 -12.654 28.020 1.00 61.91 84 SER A O 1
ATOM 651 N N . ALA A 1 85 ? -17.996 -12.269 30.024 1.00 64.44 85 ALA A N 1
ATOM 652 C CA . ALA A 1 85 ? -18.384 -10.890 29.702 1.00 64.44 85 ALA A CA 1
ATOM 653 C C . ALA A 1 85 ? -17.177 -10.031 29.282 1.00 64.44 85 ALA A C 1
ATOM 655 O O . ALA A 1 85 ? -17.283 -9.203 28.374 1.00 64.44 85 ALA A O 1
ATOM 656 N N . ASP A 1 86 ? -16.022 -10.265 29.907 1.00 68.69 86 ASP A N 1
ATOM 657 C CA . ASP A 1 86 ? -14.799 -9.523 29.616 1.00 68.69 86 ASP A CA 1
ATOM 658 C C . ASP A 1 86 ? -14.127 -10.013 28.327 1.00 68.69 86 ASP A C 1
ATOM 660 O O . ASP A 1 86 ? -13.698 -9.187 27.524 1.00 68.69 86 ASP A O 1
ATOM 664 N N . GLY A 1 87 ? -14.167 -11.318 28.030 1.00 69.62 87 GLY A N 1
ATOM 665 C CA . GLY A 1 87 ? -13.653 -11.867 26.772 1.00 69.62 87 GLY A CA 1
ATOM 666 C C . GLY A 1 87 ? -14.381 -11.331 25.535 1.00 69.62 87 GLY A C 1
ATOM 667 O O . GLY A 1 87 ? -13.750 -11.045 24.518 1.00 69.62 87 GLY A O 1
ATOM 668 N N . VAL A 1 88 ? -15.699 -11.115 25.622 1.00 74.44 88 VAL A N 1
ATOM 669 C CA . VAL A 1 88 ? -16.479 -10.489 24.536 1.00 74.44 88 VAL A CA 1
ATOM 670 C C . VAL A 1 88 ? -16.133 -9.004 24.385 1.00 74.44 88 VAL A C 1
ATOM 672 O O . VAL A 1 88 ? -15.991 -8.519 23.261 1.00 74.44 88 VAL A O 1
ATOM 675 N N . ARG A 1 89 ? -15.960 -8.274 25.495 1.00 77.44 89 ARG A N 1
ATOM 676 C CA . ARG A 1 89 ? -15.586 -6.848 25.475 1.00 77.44 89 ARG A CA 1
ATOM 677 C C . ARG A 1 89 ? -14.202 -6.629 24.875 1.00 77.44 89 ARG A C 1
ATOM 679 O O . ARG A 1 89 ? -14.025 -5.708 24.081 1.00 77.44 89 ARG A O 1
ATOM 686 N N . GLU A 1 90 ? -13.239 -7.478 25.208 1.00 77.81 90 GLU A N 1
ATOM 687 C CA . GLU A 1 90 ? -11.886 -7.384 24.660 1.00 77.81 90 GLU A CA 1
ATOM 688 C C . GLU A 1 90 ? -11.825 -7.842 23.203 1.00 77.81 90 GLU A C 1
ATOM 690 O O . GLU A 1 90 ? -11.183 -7.182 22.384 1.00 77.81 90 GLU A O 1
ATOM 695 N N . ALA A 1 91 ? -12.564 -8.892 22.828 1.00 80.81 91 ALA A N 1
ATOM 696 C CA . ALA A 1 91 ? -12.697 -9.285 21.427 1.00 80.81 91 ALA A CA 1
ATOM 697 C C . ALA A 1 91 ? -13.314 -8.156 20.584 1.00 80.81 91 ALA A C 1
ATOM 699 O O . ALA A 1 91 ? -12.805 -7.838 19.506 1.00 80.81 91 ALA A O 1
ATOM 700 N N . ALA A 1 92 ? -14.349 -7.484 21.100 1.00 82.25 92 ALA A N 1
ATOM 701 C CA . ALA A 1 92 ? -14.924 -6.299 20.472 1.00 82.25 92 ALA A CA 1
ATOM 702 C C . ALA A 1 92 ? -13.901 -5.153 20.385 1.00 82.25 92 ALA A C 1
ATOM 704 O O . ALA A 1 92 ? -13.742 -4.557 19.320 1.00 82.25 92 ALA A O 1
ATOM 705 N N . ARG A 1 93 ? -13.148 -4.872 21.457 1.00 82.62 93 ARG A N 1
ATOM 706 C CA . ARG A 1 93 ? -12.110 -3.829 21.459 1.00 82.62 93 ARG A CA 1
ATOM 707 C C . ARG A 1 93 ? -11.056 -4.087 20.381 1.00 82.62 93 ARG A C 1
ATOM 709 O O . ARG A 1 93 ? -10.732 -3.176 19.621 1.00 82.62 93 ARG A O 1
ATOM 716 N N . LEU A 1 94 ? -10.553 -5.316 20.270 1.00 83.25 94 LEU A N 1
ATOM 717 C CA . LEU A 1 94 ? -9.576 -5.697 19.246 1.00 83.25 94 LEU A CA 1
ATOM 718 C C . LEU A 1 94 ? -10.157 -5.626 17.830 1.00 83.25 94 LEU A C 1
ATOM 720 O O . LEU A 1 94 ? -9.507 -5.087 16.932 1.00 83.25 94 LEU A O 1
ATOM 724 N N . ALA A 1 95 ? -11.387 -6.104 17.628 1.00 85.56 95 ALA A N 1
ATOM 725 C CA . ALA A 1 95 ? -12.067 -6.037 16.338 1.00 85.56 95 ALA A CA 1
ATOM 726 C C . ALA A 1 95 ? -12.251 -4.587 15.864 1.00 85.56 95 ALA A C 1
ATOM 728 O O . ALA A 1 95 ? -11.959 -4.258 14.708 1.00 85.56 95 ALA A O 1
ATOM 729 N N . LEU A 1 96 ? -12.669 -3.692 16.764 1.00 84.38 96 LEU A N 1
ATOM 730 C CA . LEU A 1 96 ? -12.790 -2.275 16.450 1.00 84.38 96 LEU A CA 1
ATOM 731 C C . LEU A 1 96 ? -11.418 -1.638 16.158 1.00 84.38 96 LEU A C 1
ATOM 733 O O . LEU A 1 96 ? -11.290 -0.903 15.180 1.00 84.38 96 LEU A O 1
ATOM 737 N N . ARG A 1 97 ? -10.370 -1.946 16.935 1.00 85.75 97 ARG A N 1
ATOM 738 C CA . ARG A 1 97 ? -9.008 -1.439 16.666 1.00 85.75 97 ARG A CA 1
ATOM 739 C C . ARG A 1 97 ? -8.512 -1.825 15.278 1.00 85.75 97 ARG A C 1
ATOM 741 O O . ARG A 1 97 ? -8.059 -0.966 14.524 1.00 85.75 97 ARG A O 1
ATOM 748 N N . LEU A 1 98 ? -8.638 -3.101 14.923 1.00 86.56 98 LEU A N 1
ATOM 749 C CA . LEU A 1 98 ? -8.218 -3.609 13.617 1.00 86.56 98 LEU A CA 1
ATOM 750 C C . LEU A 1 98 ? -8.986 -2.943 12.476 1.00 86.56 98 LEU A C 1
ATOM 752 O O . LEU A 1 98 ? -8.391 -2.557 11.467 1.00 86.56 98 LEU A O 1
ATOM 756 N N . THR A 1 99 ? -10.292 -2.756 12.652 1.00 86.94 99 THR A N 1
ATOM 757 C CA . THR A 1 99 ? -11.139 -2.086 11.660 1.00 86.94 99 THR A CA 1
ATOM 758 C C . THR A 1 99 ? -10.737 -0.616 11.494 1.00 86.94 99 THR A C 1
ATOM 760 O O . THR A 1 99 ? -10.577 -0.142 10.370 1.00 86.94 99 THR A O 1
ATOM 763 N N . GLY A 1 100 ? -10.492 0.092 12.599 1.00 83.25 100 GLY A N 1
ATOM 764 C CA . GLY A 1 100 ? -10.052 1.487 12.606 1.00 83.25 100 GLY A CA 1
ATOM 765 C C . GLY A 1 100 ? -8.713 1.718 11.907 1.00 83.25 100 GLY A C 1
ATOM 766 O O . GLY A 1 100 ? -8.613 2.568 11.020 1.00 83.25 100 GLY A O 1
ATOM 767 N N . VAL A 1 101 ? -7.699 0.913 12.244 1.00 85.69 101 VAL A N 1
ATOM 768 C CA . VAL A 1 101 ? -6.371 0.971 11.605 1.00 85.69 101 VAL A CA 1
ATOM 769 C C . VAL A 1 101 ? -6.468 0.660 10.112 1.00 85.69 101 VAL A C 1
ATOM 771 O O . VAL A 1 101 ? -5.883 1.364 9.287 1.00 85.69 101 VAL A O 1
ATOM 774 N N . THR A 1 102 ? -7.262 -0.350 9.747 1.00 87.75 102 THR A N 1
ATOM 775 C CA . THR A 1 102 ? -7.484 -0.710 8.342 1.00 87.75 102 THR A CA 1
ATOM 776 C C . THR A 1 102 ? -8.096 0.454 7.568 1.00 87.75 102 THR A C 1
ATOM 778 O O . THR A 1 102 ? -7.627 0.779 6.477 1.00 87.75 102 THR A O 1
ATOM 781 N N . PHE A 1 103 ? -9.104 1.127 8.127 1.00 83.38 103 PHE A N 1
ATOM 782 C CA . PHE A 1 103 ? -9.713 2.290 7.487 1.00 83.38 103 PHE A CA 1
ATOM 783 C C . PHE A 1 103 ? -8.757 3.471 7.353 1.00 83.38 103 PHE A C 1
ATOM 785 O O . PHE A 1 103 ? -8.679 4.058 6.272 1.00 83.38 103 PHE A O 1
ATOM 792 N N . ALA A 1 104 ? -8.002 3.799 8.404 1.00 80.75 104 ALA A N 1
ATOM 793 C CA . ALA A 1 104 ? -7.018 4.878 8.361 1.00 80.75 104 ALA A CA 1
ATOM 794 C C . ALA A 1 104 ? -5.990 4.648 7.239 1.00 80.75 104 ALA A C 1
ATOM 796 O O . ALA A 1 104 ? -5.721 5.544 6.431 1.00 80.75 104 ALA A O 1
ATOM 797 N N . PHE A 1 105 ? -5.477 3.420 7.130 1.00 83.00 105 PHE A N 1
ATOM 798 C CA . PHE A 1 105 ? -4.521 3.050 6.092 1.00 83.00 105 PHE A CA 1
ATOM 799 C C . PHE A 1 105 ? -5.147 3.037 4.691 1.00 83.00 105 PHE A C 1
ATOM 801 O O . PHE A 1 105 ? -4.556 3.543 3.735 1.00 83.00 105 PHE A O 1
ATOM 808 N N . PHE A 1 106 ? -6.371 2.522 4.560 1.00 84.31 106 PHE A N 1
ATOM 809 C CA . PHE A 1 106 ? -7.081 2.474 3.284 1.00 84.31 106 PHE A CA 1
ATOM 810 C C . PHE A 1 106 ? -7.355 3.874 2.724 1.00 84.31 106 PHE A C 1
ATOM 812 O O . PHE A 1 106 ? -7.090 4.137 1.550 1.00 84.31 106 PHE A O 1
ATOM 819 N N . VAL A 1 107 ? -7.810 4.806 3.566 1.00 79.69 107 VAL A N 1
ATOM 820 C CA . VAL A 1 107 ? -8.022 6.208 3.178 1.00 79.69 107 VAL A CA 1
ATOM 821 C C . VAL A 1 107 ? -6.711 6.865 2.749 1.00 79.69 107 VAL A C 1
ATOM 823 O O . VAL A 1 107 ? -6.682 7.604 1.758 1.00 79.69 107 VAL A O 1
ATOM 826 N N . LEU A 1 108 ? -5.610 6.587 3.450 1.00 78.12 108 LEU A N 1
ATOM 827 C CA . LEU A 1 108 ? -4.291 7.115 3.105 1.00 78.12 108 LEU A CA 1
ATOM 828 C C . LEU A 1 108 ? -3.826 6.630 1.729 1.00 78.12 108 LEU A C 1
ATOM 830 O O . LEU A 1 108 ? -3.474 7.463 0.889 1.00 78.12 108 LEU A O 1
ATOM 834 N N . LEU A 1 109 ? -3.888 5.319 1.481 1.00 82.56 109 LEU A N 1
ATOM 835 C CA . LEU A 1 109 ? -3.496 4.718 0.205 1.00 82.56 109 LEU A CA 1
ATOM 836 C C . LEU A 1 109 ? -4.391 5.169 -0.948 1.00 82.56 109 LEU A C 1
ATOM 838 O O . LEU A 1 109 ? -3.906 5.432 -2.045 1.00 82.56 109 LEU A O 1
ATOM 842 N N . ARG A 1 110 ? -5.703 5.277 -0.716 1.00 80.12 110 ARG A N 1
ATOM 843 C CA . ARG A 1 110 ? -6.647 5.651 -1.772 1.00 80.12 110 ARG A CA 1
ATOM 844 C C . ARG A 1 110 ? -6.530 7.118 -2.156 1.00 80.12 110 ARG A C 1
ATOM 846 O O . ARG A 1 110 ? -6.698 7.470 -3.319 1.00 80.12 110 ARG A O 1
ATOM 853 N N . SER A 1 111 ? -6.269 7.976 -1.176 1.00 73.19 111 SER A N 1
ATOM 854 C CA . SER A 1 111 ? -6.315 9.423 -1.360 1.00 73.19 111 SER A CA 1
ATOM 855 C C . SER A 1 111 ? -4.955 10.061 -1.671 1.00 73.19 111 SER A C 1
ATOM 857 O O . SER A 1 111 ? -4.902 11.282 -1.862 1.00 73.19 111 SER A O 1
ATOM 859 N N . THR A 1 112 ? -3.871 9.278 -1.708 1.00 77.00 112 THR A N 1
ATOM 860 C CA . THR A 1 112 ? -2.502 9.768 -1.928 1.00 77.00 112 THR A CA 1
ATOM 861 C C . THR A 1 112 ? -1.821 8.970 -3.034 1.00 77.00 112 THR A C 1
ATOM 863 O O . THR A 1 112 ? -1.667 7.758 -2.928 1.00 77.00 112 THR A O 1
ATOM 866 N N . ALA A 1 113 ? -1.374 9.650 -4.093 1.00 78.44 113 ALA A N 1
ATOM 867 C CA . ALA A 1 113 ? -0.595 9.001 -5.140 1.00 78.44 113 ALA A CA 1
ATOM 868 C C . ALA A 1 113 ? 0.802 8.601 -4.614 1.00 78.44 113 ALA A C 1
ATOM 870 O O . ALA A 1 113 ? 1.385 9.343 -3.818 1.00 78.44 113 ALA A O 1
ATOM 871 N N . PRO A 1 114 ? 1.408 7.503 -5.100 1.00 76.50 114 PRO A N 1
ATOM 872 C CA . PRO A 1 114 ? 2.722 7.059 -4.623 1.00 76.50 114 PRO A CA 1
ATOM 873 C C . PRO A 1 114 ? 3.832 8.106 -4.833 1.00 76.50 114 PRO A C 1
ATOM 875 O O . PRO A 1 114 ? 4.715 8.269 -3.997 1.00 76.50 114 PRO A O 1
ATOM 878 N N . ALA A 1 115 ? 3.756 8.888 -5.915 1.00 74.56 115 ALA A N 1
ATOM 879 C CA . ALA A 1 115 ? 4.683 9.995 -6.165 1.00 74.56 115 ALA A CA 1
ATOM 880 C C . ALA A 1 115 ? 4.532 11.142 -5.146 1.00 74.56 115 ALA A C 1
ATOM 882 O O . ALA A 1 115 ? 5.514 11.768 -4.746 1.00 74.56 115 ALA A O 1
ATOM 883 N N . ASP A 1 116 ? 3.304 11.408 -4.703 1.00 78.12 116 ASP A N 1
ATOM 884 C CA . ASP A 1 116 ? 3.004 12.449 -3.720 1.00 78.12 116 ASP A CA 1
ATOM 885 C C . ASP A 1 116 ? 3.431 12.030 -2.308 1.00 78.12 116 ASP A C 1
ATOM 887 O O . ASP A 1 116 ? 3.857 12.871 -1.514 1.00 78.12 116 ASP A O 1
ATOM 891 N N . LEU A 1 117 ? 3.391 10.724 -2.026 1.00 77.12 117 LEU A N 1
ATOM 892 C CA . LEU A 1 117 ? 3.923 10.127 -0.806 1.00 77.12 117 LEU A CA 1
ATOM 893 C C . LEU A 1 117 ? 5.427 10.402 -0.666 1.00 77.12 117 LEU A C 1
ATOM 895 O O . LEU A 1 117 ? 5.876 10.845 0.388 1.00 77.12 117 LEU A O 1
ATOM 899 N N . ILE A 1 118 ? 6.200 10.230 -1.743 1.00 78.12 118 ILE A N 1
ATOM 900 C CA . ILE A 1 118 ? 7.644 10.511 -1.736 1.00 78.12 118 ILE A CA 1
ATOM 901 C C . ILE A 1 118 ? 7.921 12.004 -1.547 1.00 78.12 118 ILE A C 1
ATOM 903 O O . ILE A 1 118 ? 8.839 12.378 -0.821 1.00 78.12 118 ILE A O 1
ATOM 907 N N . LEU A 1 119 ? 7.120 12.880 -2.162 1.00 75.12 119 LEU A N 1
ATOM 908 C CA . LEU A 1 119 ? 7.249 14.327 -1.965 1.00 75.12 119 LEU A CA 1
ATOM 909 C C . LEU A 1 119 ? 6.926 14.749 -0.526 1.00 75.12 119 LEU A C 1
ATOM 911 O O . LEU A 1 119 ? 7.555 15.676 -0.008 1.00 75.12 119 LEU A O 1
ATOM 915 N N . ALA A 1 120 ? 5.964 14.084 0.119 1.00 74.56 120 ALA A N 1
ATOM 916 C CA . ALA A 1 120 ? 5.663 14.287 1.531 1.00 74.56 120 ALA A CA 1
ATOM 917 C C . ALA A 1 120 ? 6.819 13.804 2.412 1.00 74.56 120 ALA A C 1
ATOM 919 O O . ALA A 1 120 ? 7.304 14.557 3.249 1.00 74.56 120 ALA A O 1
ATOM 920 N N . LEU A 1 121 ? 7.330 12.604 2.153 1.00 75.06 121 LEU A N 1
ATOM 921 C CA . LEU A 1 121 ? 8.469 12.022 2.854 1.00 75.06 121 LEU A CA 1
ATOM 922 C C . LEU A 1 121 ? 9.756 12.857 2.699 1.00 75.06 121 LEU A C 1
ATOM 924 O O . LEU A 1 121 ? 10.460 13.104 3.675 1.00 75.06 121 LEU A O 1
ATOM 928 N N . ARG A 1 122 ? 10.023 13.401 1.505 1.00 76.56 122 ARG A N 1
ATOM 929 C CA . ARG A 1 122 ? 11.120 14.355 1.260 1.00 76.56 122 ARG A CA 1
ATOM 930 C C . ARG A 1 122 ? 10.981 15.627 2.097 1.00 76.56 122 ARG A C 1
ATOM 932 O O . ARG A 1 122 ? 11.985 16.194 2.510 1.00 76.56 122 ARG A O 1
ATOM 939 N N . ALA A 1 123 ? 9.755 16.083 2.349 1.00 69.81 123 ALA A N 1
ATOM 940 C CA . ALA A 1 123 ? 9.515 17.248 3.198 1.00 69.81 123 ALA A CA 1
ATOM 941 C C . ALA A 1 123 ? 9.784 16.975 4.686 1.00 69.81 123 ALA A C 1
ATOM 943 O O . ALA A 1 123 ? 10.109 17.909 5.406 1.00 69.81 123 ALA A O 1
ATOM 944 N N . PHE A 1 124 ? 9.690 15.715 5.119 1.00 69.38 124 PHE A N 1
ATOM 945 C CA . PHE A 1 124 ? 10.001 15.271 6.481 1.00 69.38 124 PHE A CA 1
ATOM 946 C C . PHE A 1 124 ? 11.501 15.011 6.726 1.00 69.38 124 PHE A C 1
ATOM 948 O O . PHE A 1 124 ? 11.864 14.548 7.800 1.00 69.38 124 PHE A O 1
ATOM 955 N N . GLY A 1 125 ? 12.378 15.327 5.764 1.00 75.12 125 GLY A N 1
ATOM 956 C CA . GLY A 1 125 ? 13.834 15.271 5.949 1.00 75.12 125 GLY A CA 1
ATOM 957 C C . GLY A 1 125 ? 14.558 14.180 5.160 1.00 75.12 125 GLY A C 1
ATOM 958 O O . GLY A 1 125 ? 15.757 13.995 5.346 1.00 75.12 125 GLY A O 1
ATOM 959 N N . LEU A 1 126 ? 13.882 13.467 4.251 1.00 78.12 126 LEU A N 1
ATOM 960 C CA . LEU A 1 126 ? 14.556 12.466 3.418 1.00 78.12 126 LEU A CA 1
ATOM 961 C C . LEU A 1 126 ? 15.604 13.109 2.487 1.00 78.12 126 LEU A C 1
ATOM 963 O O . LEU A 1 126 ? 15.267 14.039 1.738 1.00 78.12 126 LEU A O 1
ATOM 967 N N . PRO A 1 127 ? 16.853 12.595 2.469 1.00 84.19 127 PRO A N 1
ATOM 968 C CA . PRO A 1 127 ? 17.896 13.113 1.599 1.00 84.19 127 PRO A CA 1
ATOM 969 C C . PRO A 1 127 ? 17.514 12.934 0.131 1.00 84.19 127 PRO A C 1
ATOM 971 O O . PRO A 1 127 ? 16.826 11.987 -0.259 1.00 84.19 127 PRO A O 1
ATOM 974 N N . PHE A 1 128 ? 17.999 13.847 -0.710 1.00 81.62 128 PHE A N 1
ATOM 975 C CA . PHE A 1 128 ? 17.649 13.873 -2.129 1.00 81.62 128 PHE A CA 1
ATOM 976 C C . PHE A 1 128 ? 17.949 12.543 -2.839 1.00 81.62 128 PHE A C 1
ATOM 978 O O . PHE A 1 128 ? 17.125 12.087 -3.628 1.00 81.62 128 PHE A O 1
ATOM 985 N N . GLY A 1 129 ? 19.093 11.915 -2.541 1.00 83.38 129 GLY A N 1
ATOM 986 C CA . GLY A 1 129 ? 19.481 10.635 -3.140 1.00 83.38 129 GLY A CA 1
ATOM 987 C C . GLY A 1 129 ? 18.462 9.531 -2.861 1.00 83.38 129 GLY A C 1
ATOM 988 O O . GLY A 1 129 ? 17.985 8.890 -3.792 1.00 83.38 129 GLY A O 1
ATOM 989 N N . ALA A 1 130 ? 18.036 9.383 -1.605 1.00 85.00 130 ALA A N 1
ATOM 990 C CA . ALA A 1 130 ? 17.010 8.412 -1.235 1.00 85.00 130 ALA A CA 1
ATOM 991 C C . ALA A 1 130 ? 15.663 8.724 -1.911 1.00 85.00 130 ALA A C 1
ATOM 993 O O . ALA A 1 130 ? 15.033 7.835 -2.479 1.00 85.00 130 ALA A O 1
ATOM 994 N N . GLY A 1 131 ? 15.248 9.996 -1.936 1.00 85.12 131 GLY A N 1
ATOM 995 C CA . GLY A 1 131 ? 14.020 10.408 -2.624 1.00 85.12 131 GLY A CA 1
ATOM 996 C C . GLY A 1 131 ? 14.044 10.115 -4.129 1.00 85.12 131 GLY A C 1
ATOM 997 O O . GLY A 1 131 ? 13.033 9.685 -4.688 1.00 85.12 131 GLY A O 1
ATOM 998 N N . LEU A 1 132 ? 15.195 10.303 -4.781 1.00 87.12 132 LEU A N 1
ATOM 999 C CA . LEU A 1 132 ? 15.396 9.963 -6.188 1.00 87.12 132 LEU A CA 1
ATOM 1000 C C . LEU A 1 132 ? 15.285 8.452 -6.411 1.00 87.12 132 LEU A C 1
ATOM 1002 O O . LEU A 1 132 ? 14.520 8.037 -7.276 1.00 87.12 132 LEU A O 1
ATOM 1006 N N . VAL A 1 133 ? 15.994 7.642 -5.619 1.00 89.25 133 VAL A N 1
ATOM 1007 C CA . VAL A 1 133 ? 15.977 6.174 -5.737 1.00 89.25 133 VAL A CA 1
ATOM 1008 C C . VAL A 1 133 ? 14.560 5.633 -5.585 1.00 89.25 133 VAL A C 1
ATOM 1010 O O . VAL A 1 133 ? 14.116 4.855 -6.423 1.00 89.25 133 VAL A O 1
ATOM 1013 N N . VAL A 1 134 ? 13.813 6.091 -4.576 1.00 89.06 134 VAL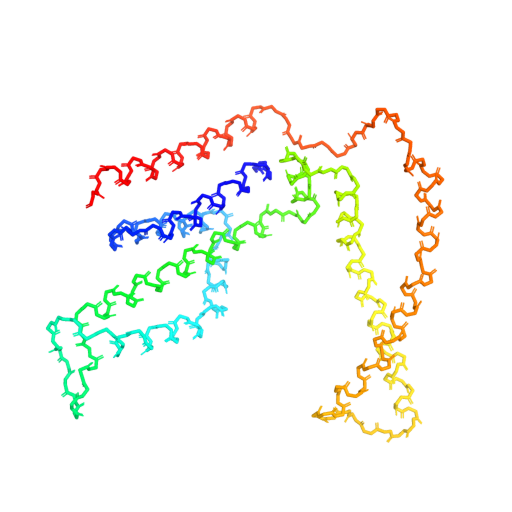 A N 1
ATOM 1014 C CA . VAL A 1 134 ? 12.430 5.642 -4.356 1.00 89.06 134 VAL A CA 1
ATOM 1015 C C . VAL A 1 134 ? 11.507 6.106 -5.489 1.00 89.06 134 VAL A C 1
ATOM 1017 O O . VAL A 1 134 ? 10.681 5.329 -5.963 1.00 89.06 134 VAL A O 1
ATOM 1020 N N . SER A 1 135 ? 11.664 7.341 -5.981 1.00 86.31 135 SER A N 1
ATOM 1021 C CA . SER A 1 135 ? 10.862 7.856 -7.108 1.00 86.31 135 SER A CA 1
ATOM 1022 C C . SER A 1 135 ? 11.083 7.057 -8.383 1.00 86.31 135 SER A C 1
ATOM 1024 O O . SER A 1 135 ? 10.120 6.693 -9.057 1.00 86.31 135 SER A O 1
ATOM 1026 N N . VAL A 1 136 ? 12.346 6.756 -8.683 1.00 89.19 136 VAL A N 1
ATOM 1027 C CA . VAL A 1 136 ? 12.714 5.884 -9.793 1.00 89.19 136 VAL A CA 1
ATOM 1028 C C . VAL A 1 136 ? 12.105 4.505 -9.549 1.00 89.19 136 VAL A C 1
ATOM 1030 O O . VAL A 1 136 ? 11.298 4.068 -10.354 1.00 89.19 136 VAL A O 1
ATOM 1033 N N . ALA A 1 137 ? 12.357 3.861 -8.410 1.00 89.88 137 ALA A N 1
ATOM 1034 C CA . ALA A 1 137 ? 11.831 2.528 -8.116 1.00 89.88 137 ALA A CA 1
ATOM 1035 C C . ALA A 1 137 ? 10.310 2.414 -8.342 1.00 89.88 137 ALA A C 1
ATOM 1037 O O . ALA A 1 137 ? 9.872 1.516 -9.058 1.00 89.88 137 ALA A O 1
ATOM 1038 N N . LEU A 1 138 ? 9.508 3.355 -7.826 1.00 87.69 138 LEU A N 1
ATOM 1039 C CA . LEU A 1 138 ? 8.051 3.336 -8.009 1.00 87.69 138 LEU A CA 1
ATOM 1040 C C . LEU A 1 138 ? 7.621 3.520 -9.470 1.00 87.69 138 LEU A C 1
ATOM 1042 O O . LEU A 1 138 ? 6.673 2.871 -9.908 1.00 87.69 138 LEU A O 1
ATOM 1046 N N . GLN A 1 139 ? 8.316 4.362 -10.237 1.00 88.19 139 GLN A N 1
ATOM 1047 C CA . GLN A 1 139 ? 8.064 4.509 -11.673 1.00 88.19 139 GLN A CA 1
ATOM 1048 C C . GLN A 1 139 ? 8.441 3.242 -12.460 1.00 88.19 139 GLN A C 1
ATOM 1050 O O . GLN A 1 139 ? 7.842 2.967 -13.499 1.00 88.19 139 GLN A O 1
ATOM 1055 N N . TYR A 1 140 ? 9.410 2.462 -11.977 1.00 89.69 140 TYR A N 1
ATOM 1056 C CA . TYR A 1 140 ? 9.843 1.219 -12.616 1.00 89.69 140 TYR A CA 1
ATOM 1057 C C . TYR A 1 140 ? 8.892 0.047 -12.374 1.00 89.69 140 TYR A C 1
ATOM 1059 O O . TYR A 1 140 ? 8.869 -0.863 -13.198 1.00 89.69 140 TYR A O 1
ATOM 1067 N N . VAL A 1 141 ? 8.074 0.067 -11.313 1.00 91.62 141 VAL A N 1
ATOM 1068 C CA . VAL A 1 141 ? 7.149 -1.036 -10.983 1.00 91.62 141 VAL A CA 1
ATOM 1069 C C . VAL A 1 141 ? 6.214 -1.401 -12.153 1.00 91.62 141 VAL A C 1
ATOM 1071 O O . VAL A 1 141 ? 6.188 -2.577 -12.525 1.00 91.62 141 VAL A O 1
ATOM 1074 N N . PRO A 1 142 ? 5.493 -0.460 -12.802 1.00 90.44 142 PRO A N 1
ATOM 1075 C CA . PRO A 1 142 ? 4.642 -0.795 -13.947 1.00 90.44 142 PRO A CA 1
ATOM 1076 C C . PRO A 1 142 ? 5.430 -1.351 -15.141 1.00 90.44 142 PRO A C 1
ATOM 1078 O O . PRO A 1 142 ? 4.972 -2.275 -15.809 1.00 90.44 142 PRO A O 1
ATOM 1081 N N . GLY A 1 143 ? 6.631 -0.819 -15.394 1.00 92.19 143 GLY A N 1
ATOM 1082 C CA . GLY A 1 143 ? 7.495 -1.280 -16.483 1.00 92.19 143 GLY A CA 1
ATOM 1083 C C . GLY A 1 143 ? 8.048 -2.686 -16.245 1.00 92.19 143 GLY A C 1
ATOM 1084 O O . GLY A 1 143 ? 8.052 -3.509 -17.157 1.00 92.19 143 GLY A O 1
ATOM 1085 N N . LEU A 1 144 ? 8.460 -2.988 -15.010 1.00 92.12 144 LEU A N 1
ATOM 1086 C CA . LEU A 1 144 ? 8.900 -4.322 -14.599 1.00 92.12 144 LEU A CA 1
ATOM 1087 C C . LEU A 1 144 ? 7.775 -5.346 -14.710 1.00 92.12 144 LEU A C 1
ATOM 1089 O O . LEU A 1 144 ? 8.026 -6.456 -15.167 1.00 92.12 144 LEU A O 1
ATOM 1093 N N . LYS A 1 145 ? 6.538 -4.968 -14.363 1.00 93.94 145 LYS A N 1
ATOM 1094 C CA . LYS A 1 145 ? 5.371 -5.828 -14.580 1.00 93.94 145 LYS A CA 1
ATOM 1095 C C . LYS A 1 145 ? 5.201 -6.167 -16.064 1.00 93.94 145 LYS A C 1
ATOM 1097 O O . LYS A 1 145 ? 5.070 -7.337 -16.396 1.00 93.94 145 LYS A O 1
ATOM 1102 N N . GLY A 1 146 ? 5.258 -5.172 -16.951 1.00 94.88 146 GLY A N 1
ATOM 1103 C CA . GLY A 1 146 ? 5.153 -5.413 -18.395 1.00 94.88 146 GLY A CA 1
ATOM 1104 C C . GLY A 1 146 ? 6.259 -6.328 -18.932 1.00 94.88 146 GLY A C 1
ATOM 1105 O O . GLY A 1 146 ? 5.990 -7.213 -19.738 1.00 94.88 146 GLY A O 1
ATOM 1106 N N . LEU A 1 147 ? 7.494 -6.167 -18.446 1.00 93.31 147 LEU A N 1
ATOM 1107 C CA . LEU A 1 147 ? 8.601 -7.065 -18.792 1.00 93.31 147 LEU A CA 1
ATOM 1108 C C . LEU A 1 147 ? 8.393 -8.483 -18.270 1.00 93.31 147 LEU A C 1
ATOM 1110 O O . LEU A 1 147 ? 8.685 -9.441 -18.979 1.00 93.31 147 LEU A O 1
ATOM 1114 N N . PHE A 1 148 ? 7.904 -8.616 -17.039 1.00 94.75 148 PHE A N 1
ATOM 1115 C CA . PHE A 1 148 ? 7.579 -9.911 -16.462 1.00 94.75 148 PHE A CA 1
ATOM 1116 C C . PHE A 1 148 ? 6.508 -10.625 -17.291 1.00 94.75 148 PHE A C 1
ATOM 1118 O O . PHE A 1 148 ? 6.707 -11.785 -17.637 1.00 94.75 148 PHE A O 1
ATOM 1125 N N . ASP A 1 149 ? 5.440 -9.922 -17.676 1.00 95.00 149 ASP A N 1
ATOM 1126 C CA . ASP A 1 149 ? 4.361 -10.469 -18.505 1.00 95.00 149 ASP A CA 1
ATOM 1127 C C . ASP A 1 149 ? 4.905 -10.935 -19.879 1.00 95.00 149 ASP A C 1
ATOM 1129 O O . ASP A 1 149 ? 4.658 -12.066 -20.294 1.00 95.00 149 ASP A O 1
ATOM 1133 N N . GLN A 1 150 ? 5.756 -10.135 -20.537 1.00 93.62 150 GLN A N 1
ATOM 1134 C CA . GLN A 1 150 ? 6.402 -10.505 -21.811 1.00 93.62 150 GLN A CA 1
ATOM 1135 C C . GLN A 1 150 ? 7.307 -11.739 -21.696 1.00 93.62 150 GLN A C 1
ATOM 1137 O O . GLN A 1 150 ? 7.265 -12.638 -22.539 1.00 93.62 150 GLN A O 1
ATOM 1142 N N . VAL A 1 151 ? 8.143 -11.792 -20.656 1.00 93.00 151 VAL A N 1
ATOM 1143 C CA . VAL A 1 151 ? 9.029 -12.935 -20.400 1.00 93.00 151 VAL A CA 1
ATOM 1144 C C . VAL A 1 151 ? 8.201 -14.178 -20.084 1.00 93.00 151 VAL A C 1
ATOM 1146 O O . VAL A 1 151 ? 8.490 -15.263 -20.593 1.00 93.00 151 VAL A O 1
ATOM 1149 N N . GLN A 1 152 ? 7.144 -14.027 -19.287 1.00 92.69 152 GLN A N 1
ATOM 1150 C CA . GLN A 1 152 ? 6.229 -15.108 -18.961 1.00 92.69 152 GLN A CA 1
ATOM 1151 C C . GLN A 1 152 ? 5.581 -15.684 -20.226 1.00 92.69 152 GLN A C 1
ATOM 1153 O O . GLN A 1 152 ? 5.568 -16.905 -20.391 1.00 92.69 152 GLN A O 1
ATOM 1158 N N . ASP A 1 153 ? 5.106 -14.838 -21.138 1.00 91.62 153 ASP A N 1
ATOM 1159 C CA . ASP A 1 153 ? 4.493 -15.280 -22.390 1.00 91.62 153 ASP A CA 1
ATOM 1160 C C . ASP A 1 153 ? 5.503 -15.959 -23.326 1.00 91.62 153 ASP A C 1
ATOM 1162 O O . ASP A 1 153 ? 5.215 -17.031 -23.862 1.00 91.62 153 ASP A O 1
ATOM 1166 N N . ALA A 1 154 ? 6.733 -15.448 -23.429 1.00 92.19 154 ALA A N 1
ATOM 1167 C CA . ALA A 1 154 ? 7.799 -16.111 -24.184 1.00 92.19 154 ALA A CA 1
ATOM 1168 C C . ALA A 1 154 ? 8.120 -17.517 -23.636 1.00 92.19 154 ALA A C 1
ATOM 1170 O O . ALA A 1 154 ? 8.253 -18.484 -24.395 1.00 92.19 154 ALA A O 1
ATOM 1171 N N . HIS A 1 155 ? 8.197 -17.671 -22.308 1.00 89.62 155 HIS A N 1
ATOM 1172 C CA . HIS A 1 155 ? 8.405 -18.979 -21.683 1.00 89.62 155 HIS A CA 1
ATOM 1173 C C . HIS A 1 155 ? 7.204 -19.916 -21.855 1.00 89.62 155 HIS A C 1
ATOM 1175 O O . HIS A 1 155 ? 7.404 -21.122 -22.028 1.00 89.62 155 HIS A O 1
ATOM 1181 N N . ARG A 1 156 ? 5.972 -19.392 -21.837 1.00 87.56 156 ARG A N 1
ATOM 1182 C CA . ARG A 1 156 ? 4.757 -20.173 -22.120 1.00 87.56 156 ARG A CA 1
ATOM 1183 C C . ARG A 1 156 ? 4.760 -20.706 -23.549 1.00 87.56 156 ARG A C 1
ATOM 1185 O O . ARG A 1 156 ? 4.528 -21.899 -23.723 1.00 87.56 156 ARG A O 1
ATOM 1192 N N . LEU A 1 157 ? 5.098 -19.876 -24.538 1.00 89.12 157 LEU A N 1
ATOM 1193 C CA . LEU A 1 157 ? 5.210 -20.290 -25.942 1.00 89.12 157 LEU A CA 1
ATOM 1194 C C . LEU A 1 157 ? 6.271 -21.379 -26.130 1.00 89.12 157 LEU A C 1
ATOM 1196 O O . LEU A 1 157 ? 6.002 -22.402 -26.754 1.00 89.12 157 LEU A O 1
ATOM 1200 N N . ARG A 1 158 ? 7.449 -21.220 -25.514 1.00 86.69 158 ARG A N 1
ATOM 1201 C CA . ARG A 1 158 ? 8.514 -22.234 -25.571 1.00 86.69 158 ARG A CA 1
ATOM 1202 C C . ARG A 1 158 ? 8.099 -23.554 -24.918 1.00 86.69 158 ARG A C 1
ATOM 1204 O O . ARG A 1 158 ? 8.436 -24.623 -25.414 1.00 86.69 158 ARG A O 1
ATOM 1211 N N . ARG A 1 159 ? 7.364 -23.499 -23.803 1.00 82.19 159 ARG A N 1
ATOM 1212 C CA . ARG A 1 159 ? 6.859 -24.699 -23.121 1.00 82.19 159 ARG A CA 1
ATOM 1213 C C . ARG A 1 159 ? 5.774 -25.402 -23.943 1.00 82.19 159 ARG A C 1
ATOM 1215 O O . ARG A 1 159 ? 5.800 -26.627 -24.027 1.00 82.19 159 ARG A O 1
ATOM 1222 N N . ALA A 1 160 ? 4.871 -24.638 -24.558 1.00 82.12 160 ALA A N 1
ATOM 1223 C CA . ALA A 1 160 ? 3.823 -25.157 -25.432 1.00 82.12 160 ALA A CA 1
ATOM 1224 C C . ALA A 1 160 ? 4.400 -25.800 -26.705 1.00 82.12 160 ALA A C 1
ATOM 1226 O O . ALA A 1 160 ? 3.986 -26.899 -27.061 1.00 82.12 160 ALA A O 1
ATOM 1227 N N . GLY A 1 161 ? 5.409 -25.180 -27.328 1.00 82.31 161 GLY A N 1
ATOM 1228 C CA . GLY A 1 161 ? 6.119 -25.750 -28.482 1.00 82.31 161 GLY A CA 1
ATOM 1229 C C . GLY A 1 161 ? 6.837 -27.070 -28.178 1.00 82.31 161 GLY A C 1
ATOM 1230 O O . GLY A 1 161 ? 6.984 -27.907 -29.059 1.00 82.31 161 GLY A O 1
ATOM 1231 N N . ASN A 1 162 ? 7.207 -27.299 -26.914 1.00 80.44 162 ASN A N 1
ATOM 1232 C CA . ASN A 1 162 ? 7.813 -28.549 -26.452 1.00 80.44 162 ASN A CA 1
ATOM 1233 C C . ASN A 1 162 ? 6.776 -29.605 -26.011 1.00 80.44 162 ASN A C 1
ATOM 1235 O O . ASN A 1 162 ? 7.152 -30.605 -25.402 1.00 80.44 162 ASN A O 1
ATOM 1239 N N . GLY A 1 163 ? 5.475 -29.371 -26.231 1.00 76.50 163 GLY A N 1
ATOM 1240 C CA . GLY A 1 163 ? 4.397 -30.295 -25.854 1.00 76.50 163 GLY A CA 1
ATOM 1241 C C . GLY A 1 163 ? 4.208 -30.482 -24.343 1.00 76.50 163 GLY A C 1
ATOM 1242 O O . GLY A 1 163 ? 3.539 -31.418 -23.910 1.00 76.50 163 GLY A O 1
ATOM 1243 N N . ALA A 1 164 ? 4.801 -29.621 -23.509 1.00 77.88 164 ALA A N 1
ATOM 1244 C CA . ALA A 1 164 ? 4.774 -29.803 -22.064 1.00 77.88 164 ALA A CA 1
ATOM 1245 C C . ALA A 1 164 ? 3.451 -29.291 -21.454 1.00 77.88 164 ALA A C 1
ATOM 1247 O O . ALA A 1 164 ? 3.069 -28.140 -21.695 1.00 77.88 164 ALA A O 1
ATOM 1248 N N . PRO A 1 165 ? 2.777 -30.081 -20.592 1.00 77.00 165 PRO A N 1
ATOM 1249 C CA . PRO A 1 165 ? 1.515 -29.684 -19.966 1.00 77.00 165 PRO A CA 1
ATOM 1250 C C . PRO A 1 165 ? 1.688 -28.445 -19.073 1.00 77.00 165 PRO A C 1
ATOM 1252 O O . PRO A 1 165 ? 2.810 -28.145 -18.640 1.00 77.00 165 PRO A O 1
ATOM 1255 N N . PRO A 1 166 ? 0.610 -27.710 -18.743 1.00 76.62 166 PRO A N 1
ATOM 1256 C CA . PRO A 1 166 ? 0.686 -26.591 -17.806 1.00 76.62 166 PRO A CA 1
ATOM 1257 C C . PRO A 1 166 ? 1.273 -27.049 -16.464 1.00 76.62 166 PRO A C 1
ATOM 1259 O O . PRO A 1 166 ? 0.927 -28.114 -15.951 1.00 76.62 166 PRO A O 1
ATOM 1262 N N . ALA A 1 167 ? 2.197 -26.261 -15.908 1.00 77.56 167 ALA A N 1
ATOM 1263 C CA . ALA A 1 167 ? 2.844 -26.588 -14.641 1.00 77.56 167 ALA A CA 1
ATOM 1264 C C . ALA A 1 167 ? 1.805 -26.638 -13.506 1.00 77.56 167 ALA A C 1
ATOM 1266 O O . ALA A 1 167 ? 0.967 -25.744 -13.392 1.00 77.56 167 ALA A O 1
ATOM 1267 N N . ARG A 1 168 ? 1.870 -27.671 -12.658 1.00 83.19 168 ARG A N 1
ATOM 1268 C CA . ARG A 1 168 ? 0.985 -27.843 -11.491 1.00 83.19 168 ARG A CA 1
ATOM 1269 C C . ARG A 1 168 ? 1.797 -28.019 -10.205 1.00 83.19 168 ARG A C 1
ATOM 1271 O O . ARG A 1 168 ? 2.876 -28.616 -10.219 1.00 83.19 168 ARG A O 1
ATOM 1278 N N . GLY A 1 169 ? 1.287 -27.484 -9.094 1.00 86.75 169 GLY A N 1
ATOM 1279 C CA . GLY A 1 169 ? 1.912 -27.594 -7.769 1.00 86.75 169 GLY A CA 1
ATOM 1280 C C . GLY A 1 169 ? 3.355 -27.078 -7.741 1.00 86.75 169 GLY A C 1
ATOM 1281 O O . GLY A 1 169 ? 3.641 -25.981 -8.221 1.00 86.75 169 GLY A O 1
ATOM 1282 N N . LEU A 1 170 ? 4.287 -27.893 -7.234 1.00 87.12 170 LEU A N 1
ATOM 1283 C CA . LEU A 1 170 ? 5.710 -27.532 -7.130 1.00 87.12 170 LEU A CA 1
ATOM 1284 C C . LEU A 1 170 ? 6.379 -27.229 -8.483 1.00 87.12 170 LEU A C 1
ATOM 1286 O O . LEU A 1 170 ? 7.387 -26.521 -8.526 1.00 87.12 170 LEU A O 1
ATOM 1290 N N . GLN A 1 171 ? 5.833 -27.721 -9.600 1.00 82.31 171 GLN A N 1
ATOM 1291 C CA . GLN A 1 171 ? 6.376 -27.404 -10.923 1.00 82.31 171 GLN A CA 1
ATOM 1292 C C . GLN A 1 171 ? 6.197 -25.925 -11.280 1.00 82.31 171 GLN A C 1
ATOM 1294 O O . GLN A 1 171 ? 7.017 -25.384 -12.020 1.00 82.31 171 GLN A O 1
ATOM 1299 N N . VAL A 1 172 ? 5.167 -25.261 -10.739 1.00 83.81 172 VAL A N 1
ATOM 1300 C CA . VAL A 1 172 ? 4.951 -23.821 -10.938 1.00 83.81 172 VAL A CA 1
ATOM 1301 C C . VAL A 1 172 ? 6.133 -23.053 -10.361 1.00 83.81 172 VAL A C 1
ATOM 1303 O O . VAL A 1 172 ? 6.748 -22.260 -11.066 1.00 83.81 172 VAL A O 1
ATOM 1306 N N . VAL A 1 173 ? 6.531 -23.374 -9.129 1.00 86.06 173 VAL A N 1
ATOM 1307 C CA . VAL A 1 173 ? 7.666 -22.733 -8.450 1.00 86.06 173 VAL A CA 1
ATOM 1308 C C . VAL A 1 173 ? 8.961 -22.923 -9.239 1.00 86.06 173 VAL A C 1
ATOM 1310 O O . VAL A 1 173 ? 9.665 -21.954 -9.515 1.00 86.06 173 VAL A O 1
ATOM 1313 N N . ARG A 1 174 ? 9.241 -24.150 -9.699 1.00 85.25 174 ARG A N 1
ATOM 1314 C CA . ARG A 1 174 ? 10.423 -24.421 -10.537 1.00 85.25 174 ARG A CA 1
ATOM 1315 C C . ARG A 1 174 ? 10.395 -23.661 -11.863 1.00 85.25 174 ARG A C 1
ATOM 1317 O O . ARG A 1 174 ? 11.444 -23.255 -12.344 1.00 85.25 174 ARG A O 1
ATOM 1324 N N . SER A 1 175 ? 9.213 -23.449 -12.444 1.00 84.75 175 SER A N 1
ATOM 1325 C CA . SER A 1 175 ? 9.059 -22.695 -13.694 1.00 84.75 175 SER A CA 1
ATOM 1326 C C . SER A 1 175 ? 9.212 -21.180 -13.528 1.00 84.75 175 SER A C 1
ATOM 1328 O O . SER A 1 175 ? 9.535 -20.504 -14.503 1.00 84.75 175 SER A O 1
ATOM 1330 N N . LEU A 1 176 ? 9.023 -20.653 -12.313 1.00 88.00 176 LEU A N 1
ATOM 1331 C CA . LEU A 1 176 ? 9.208 -19.233 -12.009 1.00 88.00 176 LEU A CA 1
ATOM 1332 C C . LEU A 1 176 ? 10.688 -18.853 -11.916 1.00 88.00 176 LEU A C 1
ATOM 1334 O O . LEU A 1 176 ? 11.048 -17.757 -12.327 1.00 88.00 176 LEU A O 1
ATOM 1338 N N . LEU A 1 177 ? 11.552 -19.755 -11.440 1.00 90.69 177 LEU A N 1
ATOM 1339 C CA . LEU A 1 177 ? 12.995 -19.507 -11.338 1.00 90.69 177 LEU A CA 1
ATOM 1340 C C . LEU A 1 177 ? 13.624 -18.996 -12.652 1.00 90.69 177 LEU A C 1
ATOM 1342 O O . LEU A 1 177 ? 14.210 -17.915 -12.620 1.00 90.69 177 LEU A O 1
ATOM 1346 N N . PRO A 1 178 ? 13.480 -19.676 -13.811 1.00 89.25 178 PRO A N 1
ATOM 1347 C CA . PRO A 1 178 ? 14.048 -19.187 -15.068 1.00 89.25 178 PRO A CA 1
ATOM 1348 C C . PRO A 1 178 ? 13.402 -17.882 -15.560 1.00 89.25 178 PRO A C 1
ATOM 1350 O O . PRO A 1 178 ? 14.077 -17.059 -16.166 1.00 89.25 178 PRO A O 1
ATOM 1353 N N . GLN A 1 179 ? 12.114 -17.652 -15.277 1.00 92.38 179 GLN A N 1
ATOM 1354 C CA . GLN A 1 179 ? 11.445 -16.394 -15.638 1.00 92.38 179 GLN A CA 1
ATOM 1355 C C . GLN A 1 179 ? 12.041 -15.222 -14.847 1.00 92.38 179 GLN A C 1
ATOM 1357 O O . GLN A 1 179 ? 12.363 -14.177 -15.413 1.00 92.38 179 GLN A O 1
ATOM 1362 N N . LEU A 1 180 ? 12.239 -15.411 -13.538 1.00 92.94 180 LEU A N 1
ATOM 1363 C CA . LEU A 1 180 ? 12.840 -14.409 -12.665 1.00 92.94 180 LEU A CA 1
ATOM 1364 C C . LEU A 1 180 ? 14.287 -14.118 -13.061 1.00 92.94 180 LEU A C 1
ATOM 1366 O O . LEU A 1 180 ? 14.654 -12.949 -13.139 1.00 92.94 180 LEU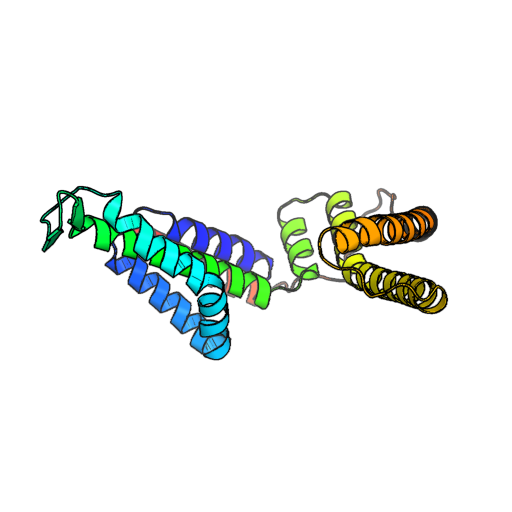 A O 1
ATOM 1370 N N . THR A 1 181 ? 15.098 -15.135 -13.370 1.00 94.06 181 THR A N 1
ATOM 1371 C CA . THR A 1 181 ? 16.483 -14.904 -13.812 1.00 94.06 181 THR A CA 1
ATOM 1372 C C . THR A 1 181 ? 16.534 -14.117 -15.119 1.00 94.06 181 THR A C 1
ATOM 1374 O O . THR A 1 181 ? 17.304 -13.162 -15.216 1.00 94.06 181 THR A O 1
ATOM 1377 N N . SER A 1 182 ? 15.674 -14.424 -16.096 1.00 94.00 182 SER A N 1
ATOM 1378 C CA . SER A 1 182 ? 15.577 -13.646 -17.336 1.00 94.00 182 SER A CA 1
ATOM 1379 C C . SER A 1 182 ? 15.177 -12.188 -17.085 1.00 94.00 182 SER A C 1
ATOM 1381 O O . SER A 1 182 ? 15.835 -11.280 -17.599 1.00 94.00 182 SER A O 1
ATOM 1383 N N . VAL A 1 183 ? 14.158 -11.935 -16.256 1.00 94.50 183 VAL A N 1
ATOM 1384 C CA . VAL A 1 183 ? 13.740 -10.564 -15.901 1.00 94.50 183 VAL A CA 1
ATOM 1385 C C . VAL A 1 183 ? 14.848 -9.815 -15.159 1.00 94.50 183 VAL A C 1
ATOM 1387 O O . VAL A 1 183 ? 15.083 -8.637 -15.438 1.00 94.50 183 VAL A O 1
ATOM 1390 N N . LEU A 1 184 ? 15.567 -10.482 -14.254 1.00 94.94 184 LEU A N 1
ATOM 1391 C CA . LEU A 1 184 ? 16.694 -9.896 -13.529 1.00 94.94 184 LEU A CA 1
ATOM 1392 C C . LEU A 1 184 ? 17.824 -9.493 -14.479 1.00 94.94 184 LEU A C 1
ATOM 1394 O O . LEU A 1 184 ? 18.280 -8.354 -14.416 1.00 94.94 184 LEU A O 1
ATOM 1398 N N . ILE A 1 185 ? 18.225 -10.367 -15.409 1.00 95.06 185 ILE A N 1
ATOM 1399 C CA . ILE A 1 185 ? 19.267 -10.058 -16.402 1.00 95.06 185 ILE A CA 1
ATOM 1400 C C . ILE A 1 185 ? 18.859 -8.853 -17.259 1.00 95.06 185 ILE A C 1
ATOM 1402 O O . ILE A 1 185 ? 19.656 -7.934 -17.458 1.00 95.06 185 ILE A O 1
ATOM 1406 N N . LEU A 1 186 ? 17.611 -8.823 -17.739 1.00 92.19 186 LEU A N 1
ATOM 1407 C CA . LEU A 1 186 ? 17.082 -7.701 -18.521 1.00 92.19 186 LEU A CA 1
ATOM 1408 C C . LEU A 1 186 ? 17.057 -6.397 -17.716 1.00 92.19 186 LEU A C 1
ATOM 1410 O O . LEU A 1 186 ? 17.351 -5.333 -18.259 1.00 92.19 186 LEU A O 1
ATOM 1414 N N . SER A 1 187 ? 16.736 -6.476 -16.427 1.00 92.88 187 SER A N 1
ATOM 1415 C CA . SER A 1 187 ? 16.707 -5.320 -15.530 1.00 92.88 187 SER A CA 1
ATOM 1416 C C . SER A 1 187 ? 18.115 -4.793 -15.249 1.00 92.88 187 SER A C 1
ATOM 1418 O O . SER A 1 187 ? 18.341 -3.590 -15.347 1.00 92.88 187 SER A O 1
ATOM 1420 N N . ILE A 1 188 ? 19.082 -5.681 -14.995 1.00 94.94 188 ILE A N 1
ATOM 1421 C CA . ILE A 1 188 ? 20.490 -5.321 -14.767 1.00 94.94 188 ILE A CA 1
ATOM 1422 C C . ILE A 1 188 ? 21.079 -4.634 -15.999 1.00 94.94 188 ILE A C 1
ATOM 1424 O O . ILE A 1 188 ? 21.722 -3.595 -15.872 1.00 94.94 188 ILE A O 1
ATOM 1428 N N . ARG A 1 189 ? 20.790 -5.140 -17.205 1.00 94.19 189 ARG A N 1
ATOM 1429 C CA . ARG A 1 189 ? 21.236 -4.513 -18.462 1.00 94.19 189 ARG A CA 1
ATOM 1430 C C . ARG A 1 189 ? 20.737 -3.077 -18.640 1.00 94.19 189 ARG A C 1
ATOM 1432 O O . ARG A 1 189 ? 21.363 -2.311 -19.365 1.00 94.19 189 ARG A O 1
ATOM 1439 N N . ARG A 1 190 ? 19.633 -2.689 -17.991 1.00 92.19 190 ARG A N 1
ATOM 1440 C CA . ARG A 1 190 ? 19.108 -1.316 -18.047 1.00 92.19 190 ARG A CA 1
ATOM 1441 C C . ARG A 1 190 ? 19.814 -0.366 -17.084 1.00 92.19 190 ARG A C 1
ATOM 1443 O O . ARG A 1 190 ? 19.791 0.833 -17.332 1.00 92.19 190 ARG A O 1
ATOM 1450 N N . ILE A 1 191 ? 20.460 -0.862 -16.029 1.00 94.31 191 ILE A N 1
ATOM 1451 C CA . ILE A 1 191 ? 21.090 -0.016 -15.002 1.00 94.31 191 ILE A CA 1
ATOM 1452 C C . ILE A 1 191 ? 22.111 0.968 -15.607 1.00 94.31 191 ILE A C 1
ATOM 1454 O O . ILE A 1 191 ? 21.973 2.161 -15.331 1.00 94.31 191 ILE A O 1
ATOM 1458 N N . PRO A 1 192 ? 23.064 0.554 -16.472 1.00 95.94 192 PRO A N 1
ATOM 1459 C CA . PRO A 1 192 ? 24.043 1.480 -17.048 1.00 95.94 192 PRO A CA 1
ATOM 1460 C C . PRO A 1 192 ? 23.400 2.561 -17.919 1.00 95.94 192 PRO A C 1
ATOM 1462 O O . PRO A 1 192 ? 23.801 3.718 -17.865 1.00 95.94 192 PRO A O 1
ATOM 1465 N N . ILE A 1 193 ? 22.355 2.205 -18.675 1.00 94.19 193 ILE A N 1
ATOM 1466 C CA . ILE A 1 193 ? 21.608 3.143 -19.528 1.00 94.19 193 ILE A CA 1
ATOM 1467 C C . ILE A 1 193 ? 20.966 4.236 -18.668 1.00 94.19 193 ILE A C 1
ATOM 1469 O O . ILE A 1 193 ? 20.982 5.413 -19.022 1.00 94.19 193 ILE A O 1
ATOM 1473 N N . LEU A 1 194 ? 20.419 3.860 -17.512 1.00 93.44 194 LEU A N 1
ATOM 1474 C CA . LEU A 1 194 ? 19.809 4.806 -16.584 1.00 93.44 194 LEU A CA 1
ATOM 1475 C C . LEU A 1 194 ? 20.830 5.649 -15.847 1.00 93.44 194 LEU A C 1
ATOM 1477 O O . LEU A 1 194 ? 20.606 6.847 -15.705 1.00 93.44 194 LEU A O 1
ATOM 1481 N N . ALA A 1 195 ? 21.937 5.053 -15.412 1.00 93.75 195 ALA A N 1
ATOM 1482 C CA . ALA A 1 195 ? 23.036 5.786 -14.802 1.00 93.75 195 ALA A CA 1
ATOM 1483 C C . ALA A 1 195 ? 23.557 6.864 -15.764 1.00 93.75 195 ALA A C 1
ATOM 1485 O O . ALA A 1 195 ? 23.536 8.045 -15.425 1.00 93.75 195 ALA A O 1
ATOM 1486 N N . MET A 1 196 ? 23.860 6.484 -17.007 1.00 95.06 196 MET A N 1
ATOM 1487 C CA . MET A 1 196 ? 24.304 7.405 -18.053 1.00 95.06 196 MET A CA 1
ATOM 1488 C C . MET A 1 196 ? 23.263 8.497 -18.338 1.00 95.06 196 MET A C 1
ATOM 1490 O O . MET A 1 196 ? 23.595 9.677 -18.411 1.00 95.06 196 MET A O 1
ATOM 1494 N N . ALA A 1 197 ? 21.974 8.151 -18.429 1.00 94.56 197 ALA A N 1
ATOM 1495 C CA . ALA A 1 197 ? 20.915 9.143 -18.622 1.00 94.56 197 ALA A CA 1
ATOM 1496 C C . ALA A 1 197 ? 20.796 10.132 -17.445 1.00 94.56 197 ALA A C 1
ATOM 1498 O O . ALA A 1 197 ? 20.489 11.310 -17.650 1.00 94.56 197 ALA A O 1
ATOM 1499 N N . LEU A 1 198 ? 21.023 9.674 -16.210 1.00 92.50 198 LEU A N 1
ATOM 1500 C CA . LEU A 1 198 ? 21.032 10.521 -15.016 1.00 92.50 198 LEU A CA 1
ATOM 1501 C C . LEU A 1 198 ? 22.261 11.443 -14.997 1.00 92.50 198 LEU A C 1
ATOM 1503 O O . LEU A 1 198 ? 22.111 12.632 -14.705 1.00 92.50 198 LEU A O 1
ATOM 1507 N N . GLU A 1 199 ? 23.435 10.940 -15.377 1.00 91.50 199 GLU A N 1
ATOM 1508 C CA . GLU A 1 199 ? 24.672 11.721 -15.509 1.00 91.50 199 GLU A CA 1
ATOM 1509 C C . GLU A 1 199 ? 24.545 12.815 -16.574 1.00 91.50 199 GLU A C 1
ATOM 1511 O O . GLU A 1 199 ? 24.826 13.983 -16.294 1.00 91.50 199 GLU A O 1
ATOM 1516 N N . MET A 1 200 ? 24.004 12.484 -17.752 1.00 93.44 200 MET A N 1
ATOM 1517 C CA . MET A 1 200 ? 23.733 13.456 -18.820 1.00 93.44 200 MET A CA 1
ATOM 1518 C C . MET A 1 200 ? 22.740 14.541 -18.381 1.00 93.44 200 MET A C 1
ATOM 1520 O O . MET A 1 200 ? 22.852 15.701 -18.776 1.00 93.44 200 MET A O 1
ATOM 1524 N N . ARG A 1 201 ? 21.793 14.199 -17.498 1.00 88.06 201 ARG A N 1
ATOM 1525 C CA . ARG A 1 201 ? 20.866 15.154 -16.865 1.00 88.06 201 ARG A CA 1
ATOM 1526 C C . ARG A 1 201 ? 21.489 15.934 -15.699 1.00 88.06 201 ARG A C 1
ATOM 1528 O O . ARG A 1 201 ? 20.806 16.745 -15.074 1.00 88.06 201 ARG A O 1
ATOM 1535 N N . GLY A 1 202 ? 22.767 15.718 -15.389 1.00 86.38 202 GLY A N 1
ATOM 1536 C CA . GLY A 1 202 ? 23.495 16.413 -14.328 1.00 86.38 202 GLY A CA 1
ATOM 1537 C C . GLY A 1 202 ? 23.147 15.948 -12.912 1.00 86.38 202 GLY A C 1
ATOM 1538 O O . GLY A 1 202 ? 23.381 16.683 -11.946 1.00 86.38 202 GLY A O 1
ATOM 1539 N N . VAL A 1 203 ? 22.571 14.752 -12.756 1.00 84.88 203 VAL A N 1
ATOM 1540 C CA . VAL A 1 203 ? 22.323 14.154 -11.441 1.00 84.88 203 VAL A CA 1
ATOM 1541 C C . VAL A 1 203 ? 23.666 13.775 -10.822 1.00 84.88 203 VAL A C 1
ATOM 1543 O O . VAL A 1 203 ? 24.349 12.889 -11.304 1.00 84.88 203 VAL A O 1
ATOM 1546 N N . GLY A 1 204 ? 24.039 14.475 -9.751 1.00 80.81 204 GLY A N 1
ATOM 1547 C CA . GLY A 1 204 ? 25.342 14.317 -9.087 1.00 80.81 204 GLY A CA 1
ATOM 1548 C C . GLY A 1 204 ? 26.025 15.659 -8.826 1.00 80.81 204 GLY A C 1
ATOM 1549 O O . GLY A 1 204 ? 26.859 15.768 -7.938 1.00 80.81 204 GLY A O 1
ATOM 1550 N N . ARG A 1 205 ? 25.587 16.721 -9.515 1.00 82.88 205 ARG A N 1
ATOM 1551 C CA . ARG A 1 205 ? 26.044 18.092 -9.259 1.00 82.88 205 ARG A CA 1
ATOM 1552 C C . ARG A 1 205 ? 25.549 18.613 -7.901 1.00 82.88 205 ARG A C 1
ATOM 1554 O O . ARG A 1 205 ? 24.409 18.335 -7.502 1.00 82.88 205 ARG A O 1
ATOM 1561 N N . THR A 1 206 ? 26.399 19.403 -7.242 1.00 76.06 206 THR A N 1
ATOM 1562 C CA . THR A 1 206 ? 26.173 20.078 -5.946 1.00 76.06 206 THR A CA 1
ATOM 1563 C C . THR A 1 206 ? 25.371 21.380 -6.059 1.00 76.06 206 THR A C 1
ATOM 1565 O O . THR A 1 206 ? 24.994 21.964 -5.046 1.00 76.06 206 THR A O 1
ATOM 1568 N N . ASN A 1 207 ? 25.054 21.821 -7.280 1.00 79.25 207 ASN A N 1
ATOM 1569 C CA . ASN A 1 207 ? 24.295 23.047 -7.522 1.00 79.25 207 ASN A CA 1
ATOM 1570 C C . ASN A 1 207 ? 22.893 23.016 -6.889 1.00 79.25 207 ASN A C 1
ATOM 1572 O O . ASN A 1 207 ? 22.245 21.968 -6.781 1.00 79.25 207 ASN A O 1
ATOM 1576 N N . ARG A 1 208 ? 22.390 24.207 -6.531 1.00 73.44 208 ARG A N 1
ATOM 1577 C CA . ARG A 1 208 ? 21.043 24.399 -5.976 1.00 73.44 208 ARG A CA 1
ATOM 1578 C C . ARG A 1 208 ? 19.994 23.896 -6.975 1.00 73.44 208 ARG A C 1
ATOM 1580 O O . ARG A 1 208 ? 19.872 24.419 -8.079 1.00 73.44 208 ARG A O 1
ATOM 1587 N N . ARG A 1 209 ? 19.239 22.861 -6.597 1.00 72.75 209 ARG A N 1
ATOM 1588 C CA . ARG A 1 209 ? 18.269 22.201 -7.488 1.00 72.75 209 ARG A CA 1
ATOM 1589 C C . ARG A 1 209 ? 16.902 22.880 -7.454 1.00 72.75 209 ARG A C 1
ATOM 1591 O O . ARG A 1 209 ? 16.410 23.238 -6.384 1.00 72.75 209 ARG A O 1
ATOM 1598 N N . SER A 1 210 ? 16.254 22.985 -8.612 1.00 76.38 210 SER A N 1
ATOM 1599 C CA . SER A 1 210 ? 14.858 23.413 -8.739 1.00 76.38 210 SER A CA 1
ATOM 1600 C C . SER A 1 210 ? 13.901 22.212 -8.659 1.00 76.38 210 SER A C 1
ATOM 1602 O O . SER A 1 210 ? 14.265 21.079 -8.972 1.00 76.38 210 SER A O 1
ATOM 1604 N N . SER A 1 211 ? 12.666 22.438 -8.194 1.00 69.38 211 SER A N 1
ATOM 1605 C CA . SER A 1 211 ? 11.605 21.419 -8.160 1.00 69.38 211 SER A CA 1
ATOM 1606 C C . SER A 1 211 ? 10.464 21.845 -9.075 1.00 69.38 211 SER A C 1
ATOM 1608 O O . SER A 1 211 ? 9.834 22.872 -8.815 1.00 69.38 211 SER A O 1
ATOM 1610 N N . MET A 1 212 ? 10.207 21.058 -10.124 1.00 71.12 212 MET A N 1
ATOM 1611 C CA . MET A 1 212 ? 9.105 21.284 -11.069 1.00 71.12 212 MET A CA 1
ATOM 1612 C C . MET A 1 212 ? 7.755 20.926 -10.441 1.00 71.12 212 MET A C 1
ATOM 1614 O O . MET A 1 212 ? 6.800 21.690 -10.514 1.00 71.12 212 MET A O 1
ATOM 1618 N N . ARG A 1 213 ? 7.690 19.785 -9.746 1.00 68.62 213 ARG A N 1
ATOM 1619 C CA . ARG A 1 213 ? 6.528 19.408 -8.941 1.00 68.62 213 ARG A CA 1
ATOM 1620 C C . ARG A 1 213 ? 6.679 20.054 -7.569 1.00 68.62 213 ARG A C 1
ATOM 1622 O O . ARG A 1 213 ? 7.572 19.693 -6.796 1.00 68.62 213 ARG A O 1
ATOM 1629 N N . ARG A 1 214 ? 5.848 21.053 -7.290 1.00 64.69 214 ARG A N 1
ATOM 1630 C CA . ARG A 1 214 ? 5.719 21.661 -5.965 1.00 64.69 214 ARG A CA 1
ATOM 1631 C C . ARG 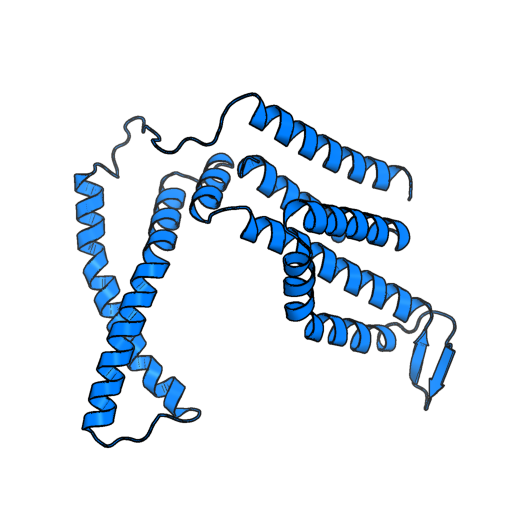A 1 214 ? 4.395 21.217 -5.370 1.00 64.69 214 ARG A C 1
ATOM 1633 O O . ARG A 1 214 ? 3.390 21.141 -6.069 1.00 64.69 214 ARG A O 1
ATOM 1640 N N . LEU A 1 215 ? 4.422 20.873 -4.090 1.00 64.00 215 LEU A N 1
ATOM 1641 C CA . LEU A 1 215 ? 3.192 20.614 -3.354 1.00 64.00 215 LEU A CA 1
ATOM 1642 C C . LEU A 1 215 ? 2.411 21.932 -3.235 1.00 64.00 215 LEU A C 1
ATOM 1644 O O . LEU A 1 215 ? 3.056 22.986 -3.178 1.00 64.00 215 LEU A O 1
ATOM 1648 N N . PRO A 1 216 ? 1.067 21.895 -3.218 1.00 59.19 216 PRO A N 1
ATOM 1649 C CA . PRO A 1 216 ? 0.266 23.103 -3.075 1.00 59.19 216 PRO A CA 1
ATOM 1650 C C . PRO A 1 216 ? 0.731 23.893 -1.844 1.00 59.19 216 PRO A C 1
ATOM 1652 O O . PRO A 1 216 ? 0.828 23.354 -0.743 1.00 59.19 216 PRO A O 1
ATOM 1655 N N . GLN A 1 217 ? 1.076 25.164 -2.036 1.00 54.03 217 GLN A N 1
ATOM 1656 C CA . GLN A 1 217 ? 1.409 26.105 -0.964 1.00 54.03 217 GLN A CA 1
ATOM 1657 C C . GLN A 1 217 ? 0.310 27.170 -0.885 1.00 54.03 217 GLN A C 1
ATOM 1659 O O . GLN A 1 217 ? -0.235 27.570 -1.912 1.00 54.03 217 GLN A O 1
ATOM 1664 N N . GLY A 1 218 ? -0.035 27.611 0.331 1.00 60.84 218 GLY A N 1
ATOM 1665 C CA . GLY A 1 218 ? -1.012 28.683 0.577 1.00 60.84 218 GLY A CA 1
ATOM 1666 C C . GLY A 1 218 ? -2.128 28.305 1.560 1.00 60.84 218 GLY A C 1
ATOM 1667 O O . GLY A 1 218 ? -1.958 27.422 2.400 1.00 60.84 218 GLY A O 1
ATOM 1668 N N . ARG A 1 219 ? -3.297 28.960 1.444 1.00 51.88 219 ARG A N 1
ATOM 1669 C CA . ARG A 1 219 ? -4.458 28.816 2.359 1.00 51.88 219 ARG A CA 1
ATOM 1670 C C . ARG A 1 219 ? -4.922 27.370 2.572 1.00 51.88 219 ARG A C 1
ATOM 1672 O O . ARG A 1 219 ? -5.382 27.045 3.659 1.00 51.88 219 ARG A O 1
ATOM 1679 N N . ARG A 1 220 ? -4.782 26.491 1.572 1.00 55.62 220 ARG A N 1
ATOM 1680 C CA . ARG A 1 220 ? -5.148 25.065 1.678 1.00 55.62 220 ARG A CA 1
ATOM 1681 C C . ARG A 1 220 ? -4.247 24.272 2.629 1.00 55.62 220 ARG A C 1
ATOM 1683 O O . ARG A 1 220 ? -4.765 23.392 3.314 1.00 55.62 220 ARG A O 1
ATOM 1690 N N . LEU A 1 221 ? -2.963 24.625 2.723 1.00 57.28 221 LEU A N 1
ATOM 1691 C CA . LEU A 1 221 ? -2.036 24.016 3.676 1.00 57.28 221 LEU A CA 1
ATOM 1692 C C . LEU A 1 221 ? -2.446 24.394 5.095 1.00 57.28 221 LEU A C 1
ATOM 1694 O O . LEU A 1 221 ? -2.679 23.502 5.897 1.00 57.28 221 LEU A O 1
ATOM 1698 N N . VAL A 1 222 ? -2.651 25.692 5.347 1.00 56.91 222 VAL A N 1
ATOM 1699 C CA . VAL A 1 222 ? -3.043 26.229 6.662 1.00 56.91 222 VAL A CA 1
ATOM 1700 C C . VAL A 1 222 ? -4.394 25.674 7.119 1.00 56.91 222 VAL A C 1
ATOM 1702 O O . VAL A 1 222 ? -4.521 25.226 8.253 1.00 56.91 222 VAL A O 1
ATOM 1705 N N . LEU A 1 223 ? -5.392 25.618 6.229 1.00 59.06 223 LEU A N 1
ATOM 1706 C CA . LEU A 1 223 ? -6.698 25.016 6.529 1.00 59.06 223 LEU A CA 1
ATOM 1707 C C . LEU A 1 223 ? -6.598 23.512 6.805 1.00 59.06 223 LEU A C 1
ATOM 1709 O O . LEU A 1 223 ? -7.246 23.015 7.720 1.00 59.06 223 LEU A O 1
ATOM 1713 N N . SER A 1 224 ? -5.787 22.774 6.042 1.00 58.56 224 SER A N 1
ATOM 1714 C CA . SER A 1 224 ? -5.632 21.330 6.253 1.00 58.56 224 SER A CA 1
ATOM 1715 C C . SER A 1 224 ? -4.781 20.986 7.478 1.00 58.56 224 SER A C 1
ATOM 1717 O O . SER A 1 224 ? -5.070 19.997 8.147 1.00 58.56 224 SER A O 1
ATOM 1719 N N . SER A 1 225 ? -3.792 21.814 7.825 1.00 56.09 225 SER A N 1
ATOM 1720 C CA . SER A 1 225 ? -3.013 21.679 9.055 1.00 56.09 225 SER A CA 1
ATOM 1721 C C . SER A 1 225 ? -3.821 22.080 10.285 1.00 56.09 225 SER A C 1
ATOM 1723 O O . SER A 1 225 ? -3.717 21.403 11.299 1.00 56.09 225 SER A O 1
ATOM 1725 N N . LEU A 1 226 ? -4.666 23.114 10.196 1.00 57.03 226 LEU A N 1
ATOM 1726 C CA . LEU A 1 226 ? -5.592 23.494 11.268 1.00 57.03 226 LEU A CA 1
ATOM 1727 C C . LEU A 1 226 ? -6.668 22.432 11.484 1.00 57.03 226 LEU A C 1
ATOM 1729 O O . LEU A 1 226 ? -6.930 22.074 12.623 1.00 57.03 226 LEU A O 1
ATOM 1733 N N . ALA A 1 227 ? -7.244 21.872 10.417 1.00 60.97 227 ALA A N 1
ATOM 1734 C CA . ALA A 1 227 ? -8.190 20.764 10.536 1.00 60.97 227 ALA A CA 1
ATOM 1735 C C . ALA A 1 227 ? -7.526 19.518 11.148 1.00 60.97 227 ALA A C 1
ATOM 1737 O O . ALA A 1 227 ? -8.108 18.874 12.015 1.00 60.97 227 ALA A O 1
ATOM 1738 N N . ALA A 1 228 ? -6.288 19.201 10.753 1.00 59.31 228 ALA A N 1
ATOM 1739 C CA . ALA A 1 228 ? -5.541 18.092 11.339 1.00 59.31 228 ALA A CA 1
ATOM 1740 C C . ALA A 1 228 ? -5.179 18.333 12.813 1.00 59.31 228 ALA A C 1
ATOM 1742 O O . ALA A 1 228 ? -5.310 17.423 13.629 1.00 59.31 228 ALA A O 1
ATOM 1743 N N . ALA A 1 229 ? -4.774 19.556 13.160 1.00 57.19 229 ALA A N 1
ATOM 1744 C CA . ALA A 1 229 ? -4.478 19.952 14.530 1.00 57.19 229 ALA A CA 1
ATOM 1745 C C . ALA A 1 229 ? -5.738 19.976 15.404 1.00 57.19 229 ALA A C 1
ATOM 1747 O O . ALA A 1 229 ? -5.677 19.525 16.537 1.00 57.19 229 ALA A O 1
ATOM 1748 N N . ALA A 1 230 ? -6.884 20.421 14.879 1.00 61.31 230 ALA A N 1
ATOM 1749 C CA . ALA A 1 230 ? -8.163 20.422 15.587 1.00 61.31 230 ALA A CA 1
ATOM 1750 C C . ALA A 1 230 ? -8.680 19.001 15.847 1.00 61.31 230 ALA A C 1
ATOM 1752 O O . ALA A 1 230 ? -9.153 18.713 16.940 1.00 61.31 230 ALA A O 1
ATOM 1753 N N . VAL A 1 231 ? -8.539 18.088 14.879 1.00 63.72 231 VAL A N 1
ATOM 1754 C CA . VAL A 1 231 ? -8.884 16.669 15.071 1.00 63.72 231 VAL A CA 1
ATOM 1755 C C . VAL A 1 231 ? -7.928 16.001 16.062 1.00 63.72 231 VAL A C 1
ATOM 1757 O O . VAL A 1 231 ? -8.368 15.223 16.905 1.00 63.72 231 VAL A O 1
ATOM 1760 N N . GLY A 1 232 ? -6.634 16.334 16.009 1.00 59.56 232 GLY A N 1
ATOM 1761 C CA . GLY A 1 232 ? -5.650 15.848 16.975 1.00 59.56 232 GLY A CA 1
ATOM 1762 C C . GLY A 1 232 ? -5.889 16.366 18.393 1.00 59.56 232 GLY A C 1
ATOM 1763 O O . GLY A 1 232 ? -5.911 15.575 19.329 1.00 59.56 232 GLY A O 1
ATOM 1764 N N . LEU A 1 233 ? -6.145 17.666 18.552 1.00 59.62 233 LEU A N 1
ATOM 1765 C CA . LEU A 1 233 ? -6.514 18.281 19.829 1.00 59.62 233 LEU A CA 1
ATOM 1766 C C . LEU A 1 233 ? -7.835 17.728 20.355 1.00 59.62 233 LEU A C 1
ATOM 1768 O O . LEU A 1 233 ? -7.911 17.409 21.531 1.00 59.62 233 LEU A O 1
ATOM 1772 N N . GLY A 1 234 ? -8.845 17.542 19.503 1.00 63.12 234 GLY A N 1
ATOM 1773 C CA . GLY A 1 234 ? -10.110 16.921 19.898 1.00 63.12 234 GLY A CA 1
ATOM 1774 C C . GLY A 1 234 ? -9.919 15.498 20.424 1.00 63.12 234 GLY A C 1
ATOM 1775 O O . GLY A 1 234 ? -10.532 15.124 21.419 1.00 63.12 234 GLY A O 1
ATOM 1776 N N . ALA A 1 235 ? -9.014 14.727 19.819 1.00 60.66 235 ALA A N 1
ATOM 1777 C CA . ALA A 1 235 ? -8.683 13.391 20.294 1.00 60.66 235 ALA A CA 1
ATOM 1778 C C . ALA A 1 235 ? -7.899 13.408 21.621 1.00 60.66 235 ALA A C 1
ATOM 1780 O O . ALA A 1 235 ? -8.191 12.610 22.505 1.00 60.66 235 ALA A O 1
ATOM 1781 N N . VAL A 1 236 ? -6.956 14.342 21.797 1.00 61.62 236 VAL A N 1
ATOM 1782 C CA . VAL A 1 236 ? -6.201 14.531 23.054 1.00 61.62 236 VAL A CA 1
ATOM 1783 C C . VAL A 1 236 ? -7.095 15.040 24.188 1.00 61.62 236 VAL A C 1
ATOM 1785 O O . VAL A 1 236 ? -6.985 14.573 25.318 1.00 61.62 236 VAL A O 1
ATOM 1788 N N . VAL A 1 237 ? -8.024 15.948 23.897 1.00 62.91 237 VAL A N 1
ATOM 1789 C CA . VAL A 1 237 ? -9.014 16.436 24.865 1.00 62.91 237 VAL A CA 1
ATOM 1790 C C . VAL A 1 237 ? -9.986 15.320 25.241 1.00 62.91 237 VAL A C 1
ATOM 1792 O O . VAL A 1 237 ? -10.287 15.167 26.417 1.00 62.91 237 VAL A O 1
ATOM 1795 N N . ALA A 1 238 ? -10.417 14.48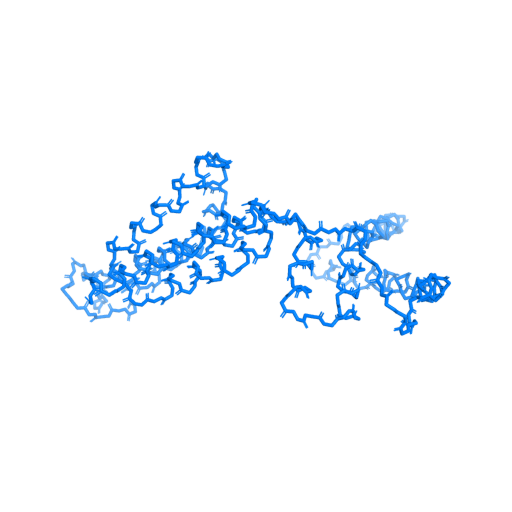4 24.291 1.00 60.28 238 ALA A N 1
ATOM 1796 C CA . ALA A 1 238 ? -11.253 13.319 24.586 1.00 60.28 238 ALA A CA 1
ATOM 1797 C C . ALA A 1 238 ? -10.537 12.271 25.462 1.00 60.28 238 ALA A C 1
ATOM 1799 O O . ALA A 1 238 ? -11.194 11.622 26.270 1.00 60.28 238 ALA A O 1
ATOM 1800 N N . ILE A 1 239 ? -9.209 12.145 25.339 1.00 60.69 239 ILE A N 1
ATOM 1801 C CA . ILE A 1 239 ? -8.367 11.333 26.237 1.00 60.69 239 ILE A CA 1
ATOM 1802 C C . ILE A 1 239 ? -8.336 11.930 27.652 1.00 60.69 239 ILE A C 1
ATOM 1804 O O . ILE A 1 239 ? -8.420 11.192 28.625 1.00 60.69 239 ILE A O 1
ATOM 1808 N N . PHE A 1 240 ? -8.226 13.255 27.782 1.00 58.12 240 PHE A N 1
ATOM 1809 C CA . PHE A 1 240 ? -8.158 13.926 29.087 1.00 58.12 240 PHE A CA 1
ATOM 1810 C C . PHE A 1 240 ? -9.513 14.031 29.804 1.00 58.12 240 PHE A C 1
ATOM 1812 O O . PHE A 1 240 ? -9.543 14.117 31.028 1.00 58.12 240 PHE A O 1
ATOM 1819 N N . LEU A 1 241 ? -10.627 14.042 29.063 1.00 59.53 241 LEU A N 1
ATOM 1820 C CA . LEU A 1 241 ? -11.974 14.155 29.634 1.00 59.53 241 LEU A CA 1
ATOM 1821 C C . LEU A 1 241 ? -12.538 12.819 30.154 1.00 59.53 241 LEU A C 1
ATOM 1823 O O . LEU A 1 241 ? -13.478 12.837 30.944 1.00 59.53 241 LEU A O 1
ATOM 1827 N N . PHE A 1 242 ? -11.996 11.682 29.707 1.00 53.16 242 PHE A N 1
ATOM 1828 C CA . PHE A 1 242 ? -12.427 10.339 30.106 1.00 53.16 242 PHE A CA 1
ATOM 1829 C C . PHE A 1 242 ? -11.205 9.469 30.455 1.00 53.16 242 PHE A C 1
ATOM 1831 O O . PHE A 1 242 ? -10.687 8.794 29.560 1.00 53.16 242 PHE A O 1
ATOM 1838 N N . PRO A 1 243 ? -10.725 9.508 31.716 1.00 50.00 243 PRO A N 1
ATOM 1839 C CA . PRO A 1 243 ? -9.707 8.581 32.211 1.00 50.00 243 PRO A CA 1
ATOM 1840 C C . PRO A 1 243 ? -10.217 7.134 32.302 1.00 50.00 243 PRO A C 1
ATOM 1842 O O . PRO A 1 243 ? -11.443 6.928 32.475 1.00 50.00 243 PRO A O 1
#

pLDDT: mean 76.6, std 12.85, range [44.72, 95.94]

Sequence (243 aa):
MDPRCKLPLAVLFTVLFFLPLPLVLLGAYLGALSLAIWLGLGFRELVRPLRTIAPLLLLVLLLTPPFQRGGQAYLRIGGLTLLSADGVREAARLALRLTGVTFAFFVLLRSTAPADLILALRAFGLPFGAGLVVSVALQYVPGLKGLFDQVQDAHRLRRAGNGAPPARGLQVVRSLLPQLTSVLILSIRRIPILAMALEMRGVGRTNRRSSMRRLPQGRRLVLSSLAAAAVGLGAVVAIFLFP

Radius of gyration: 25.42 Å; chains: 1; bounding box: 49×59×63 Å